Protein AF-A0A9P7D1Q2-F1 (afdb_monomer)

Sequence (214 aa):
RANEIKKLCGVAGDIFDLPLRYFTNINFERAAIPEIRQLLGVTSATDLAYKIFPPVLFPGLKDDKSLKTVFGNWELLARILKASLHGITSLQGSSGSGTHTNSLKWSVQQVTPGSIAWVAVIAIFLMSPDTEFLSTGIGKKSNINYKNLFFHYKKILVIKWTMKCIVAIVANINQYIFKAAKVLALKGAEQEDFTDAIDRALAALDMDSDSGNE

Organism: NCBI:txid48579

pLDDT: mean 84.59, std 15.76, range [39.66, 98.44]

Secondary structure (DSSP, 8-state):
-HHHHHHHHTTHHHHHTS-THHHH-TTS-GGG-HHHHHHTT---SSS----SS-GGGSGGG---TT-TTTT--HHHHHHHHHHHHH-GGGGTT-----TT-HHHHTT--S--HHHHHHHHHHHHHHHSS--S--TTSB-TTT--BHHHHHHHHHHHHHHTTTSHHHHHHHHHHHHHHHTTTHHHHTT-------HHHHHHHHHHHHGGG-----

Mean predicted aligned error: 9.88 Å

Foldseek 3Di:
DLVLLVQCLCCVCVLVVHDSCCSPPPVRQLLQDPVLCQLQVHPDSVDLDGDLQGLVQAPPSDDDPVCPRGNVNLSSLLLSLLCSFANNCVVVPPPPPPPDTNCVVVVPLFDDLLSSLVSSLSNNVSSHSASDQDPQCAGPPNRDNSVVSSVVSSVCCVVCVVPPSNVVSRVVSSCSRNVSVVVPPPPDDDDDDCPVVVVVVVVVVVVVPDDDDD

Structure (mmCIF, N/CA/C/O backbone):
data_AF-A0A9P7D1Q2-F1
#
_entry.id   AF-A0A9P7D1Q2-F1
#
loop_
_atom_site.group_PDB
_atom_site.id
_atom_site.type_symbol
_atom_site.label_atom_id
_atom_site.label_alt_id
_atom_site.label_comp_id
_atom_site.label_asym_id
_atom_site.label_entity_id
_atom_site.label_seq_id
_atom_site.pdbx_PDB_ins_code
_atom_site.Cartn_x
_atom_site.Cartn_y
_atom_site.Cartn_z
_atom_site.occupancy
_atom_site.B_iso_or_equiv
_atom_site.auth_seq_id
_atom_site.auth_comp_id
_atom_site.auth_asym_id
_atom_site.auth_atom_id
_atom_site.pdbx_PDB_model_num
ATOM 1 N N . ARG A 1 1 ? -4.322 17.705 -5.392 1.00 46.09 1 ARG A N 1
ATOM 2 C CA . ARG A 1 1 ? -4.259 16.239 -5.139 1.00 46.09 1 ARG A CA 1
ATOM 3 C C . ARG A 1 1 ? -2.928 15.601 -5.555 1.00 46.09 1 ARG A C 1
ATOM 5 O O . ARG A 1 1 ? -2.408 14.834 -4.763 1.00 46.09 1 ARG A O 1
ATOM 12 N N . ALA A 1 2 ? -2.324 15.962 -6.697 1.00 55.78 2 ALA A N 1
ATOM 13 C CA . ALA A 1 2 ? -1.005 15.450 -7.123 1.00 55.78 2 ALA A CA 1
ATOM 14 C C . ALA A 1 2 ? 0.159 15.694 -6.128 1.00 55.78 2 ALA A C 1
ATOM 16 O O . ALA A 1 2 ? 1.182 15.022 -6.203 1.00 55.78 2 ALA A O 1
ATOM 17 N N . ASN A 1 3 ? 0.007 16.632 -5.186 1.00 72.19 3 ASN A N 1
ATOM 18 C CA . ASN A 1 3 ? 1.046 16.971 -4.213 1.00 72.19 3 ASN A CA 1
ATOM 19 C C . ASN A 1 3 ? 1.248 15.889 -3.129 1.00 72.19 3 ASN A C 1
ATOM 21 O O . ASN A 1 3 ? 2.376 15.643 -2.724 1.00 72.19 3 ASN A O 1
ATOM 25 N N . GLU A 1 4 ? 0.192 15.193 -2.690 1.00 79.38 4 GLU A N 1
ATOM 26 C CA . GLU A 1 4 ? 0.311 14.233 -1.573 1.00 79.38 4 GLU A CA 1
ATOM 27 C C . GLU A 1 4 ? 1.028 12.941 -1.979 1.00 79.38 4 GLU A C 1
ATOM 29 O O . GLU A 1 4 ? 1.889 12.456 -1.255 1.00 79.38 4 GLU A O 1
ATOM 34 N N . ILE A 1 5 ? 0.760 12.429 -3.182 1.00 83.50 5 ILE A N 1
ATOM 35 C CA . ILE A 1 5 ? 1.459 11.245 -3.705 1.00 83.50 5 ILE A CA 1
ATOM 36 C C . ILE A 1 5 ? 2.946 11.550 -3.932 1.00 83.50 5 ILE A C 1
ATOM 38 O O . ILE A 1 5 ? 3.797 10.738 -3.587 1.00 83.50 5 ILE A O 1
ATOM 42 N N . LYS A 1 6 ? 3.279 12.747 -4.440 1.00 85.69 6 LYS A N 1
ATOM 43 C CA . LYS A 1 6 ? 4.677 13.181 -4.593 1.00 85.69 6 LYS A CA 1
ATOM 44 C C . LYS A 1 6 ? 5.412 13.239 -3.252 1.00 85.69 6 LYS A C 1
ATOM 46 O O . LYS A 1 6 ? 6.546 12.777 -3.171 1.00 85.69 6 LYS A O 1
ATOM 51 N N . LYS A 1 7 ? 4.765 13.751 -2.197 1.00 88.00 7 LYS A N 1
ATOM 52 C CA . LYS A 1 7 ? 5.324 13.728 -0.835 1.00 88.00 7 LYS A CA 1
ATOM 53 C C . LYS A 1 7 ? 5.571 12.298 -0.353 1.00 88.00 7 LYS A C 1
ATOM 55 O O . LYS A 1 7 ? 6.627 12.036 0.210 1.00 88.00 7 LYS A O 1
ATOM 60 N N . LEU A 1 8 ? 4.642 11.375 -0.617 1.00 91.75 8 LEU A N 1
ATOM 61 C CA . LEU A 1 8 ? 4.809 9.960 -0.269 1.00 91.75 8 LEU A CA 1
ATOM 62 C C . LEU A 1 8 ? 5.990 9.313 -1.003 1.00 91.75 8 LEU A C 1
ATOM 64 O O . LEU A 1 8 ? 6.731 8.568 -0.372 1.00 91.75 8 LEU A O 1
ATOM 68 N N . CYS A 1 9 ? 6.241 9.641 -2.277 1.00 90.44 9 CYS A N 1
ATOM 69 C CA . CYS A 1 9 ? 7.453 9.182 -2.974 1.00 90.44 9 CYS A CA 1
ATOM 70 C C . CYS A 1 9 ? 8.741 9.628 -2.261 1.00 90.44 9 CYS A C 1
ATOM 72 O O . CYS A 1 9 ? 9.711 8.877 -2.233 1.00 90.44 9 CYS A O 1
ATOM 74 N N . GLY A 1 10 ? 8.741 10.820 -1.654 1.00 90.50 10 GLY A N 1
ATOM 75 C CA . GLY A 1 10 ? 9.878 11.356 -0.899 1.00 90.50 10 GLY A CA 1
ATOM 76 C C . GLY A 1 10 ? 10.201 10.609 0.399 1.00 90.50 10 GLY A C 1
ATOM 77 O O . GLY A 1 10 ? 11.300 10.769 0.915 1.00 90.50 10 GLY A O 1
ATOM 78 N N . VAL A 1 11 ? 9.283 9.779 0.902 1.00 91.81 11 VAL A N 1
ATOM 79 C CA . VAL A 1 11 ? 9.474 8.936 2.101 1.00 91.81 11 VAL A CA 1
ATOM 80 C C . VAL A 1 11 ? 9.242 7.448 1.830 1.00 91.81 11 VAL A C 1
ATOM 82 O O . VAL A 1 11 ? 9.233 6.635 2.750 1.00 91.81 11 VAL A O 1
ATOM 85 N N . ALA A 1 12 ? 9.052 7.064 0.567 1.00 93.31 12 ALA A N 1
ATOM 86 C CA . ALA A 1 12 ? 8.749 5.687 0.196 1.00 93.31 12 ALA A CA 1
ATOM 87 C C . ALA A 1 12 ? 9.900 4.735 0.553 1.00 93.31 12 ALA A C 1
ATOM 89 O O . ALA A 1 12 ? 9.639 3.618 0.987 1.00 93.31 12 ALA A O 1
ATOM 90 N N . GLY A 1 13 ? 11.152 5.195 0.448 1.00 93.06 13 GLY A N 1
ATOM 91 C CA . GLY A 1 13 ? 12.311 4.404 0.865 1.00 93.06 13 GLY A CA 1
ATOM 92 C C . GLY A 1 13 ? 12.199 3.941 2.316 1.00 93.06 13 GLY A C 1
ATOM 93 O O . GLY A 1 13 ? 12.266 2.746 2.583 1.00 93.06 13 GLY A O 1
ATOM 94 N N . ASP A 1 14 ? 11.882 4.866 3.223 1.00 91.75 14 ASP A N 1
ATOM 95 C CA . ASP A 1 14 ? 11.676 4.547 4.635 1.00 91.75 14 ASP A CA 1
ATOM 96 C C . ASP A 1 14 ? 10.466 3.625 4.828 1.00 91.75 14 ASP A C 1
ATOM 98 O O . ASP A 1 14 ? 10.514 2.722 5.658 1.00 91.75 14 ASP A O 1
ATOM 102 N N . ILE A 1 15 ? 9.361 3.853 4.102 1.00 93.19 15 ILE A N 1
ATOM 103 C CA . ILE A 1 15 ? 8.110 3.079 4.229 1.00 93.19 15 ILE A CA 1
ATOM 104 C C . ILE A 1 15 ? 8.306 1.610 3.843 1.00 93.19 15 ILE A C 1
ATOM 106 O O . ILE A 1 15 ? 7.800 0.733 4.543 1.00 93.19 15 ILE A O 1
ATOM 110 N N . PHE A 1 16 ? 9.004 1.359 2.735 1.00 93.75 16 PHE A N 1
ATOM 111 C CA . PHE A 1 16 ? 9.202 0.020 2.175 1.00 93.75 16 PHE A CA 1
ATOM 112 C C . PHE A 1 16 ? 10.512 -0.642 2.612 1.00 93.75 16 PHE A C 1
ATOM 114 O O . PHE A 1 16 ? 10.745 -1.783 2.229 1.00 93.75 16 PHE A O 1
ATOM 121 N N . ASP A 1 17 ? 11.349 0.059 3.381 1.00 93.62 17 ASP A N 1
ATOM 122 C CA . ASP A 1 17 ? 12.710 -0.369 3.726 1.00 93.62 17 ASP A CA 1
ATOM 123 C C . ASP A 1 17 ? 13.564 -0.653 2.473 1.00 93.62 17 ASP A C 1
ATOM 125 O O . ASP A 1 17 ? 14.275 -1.649 2.342 1.00 93.62 17 ASP A O 1
ATOM 129 N N . LEU A 1 18 ? 13.457 0.253 1.497 1.00 94.88 18 LEU A N 1
ATOM 130 C CA . LEU A 1 18 ? 14.144 0.183 0.210 1.00 94.88 18 LEU A CA 1
ATOM 131 C C . LEU A 1 18 ? 14.949 1.465 -0.047 1.00 94.88 18 LEU A C 1
ATOM 133 O O . LEU A 1 18 ? 14.602 2.536 0.452 1.00 94.88 18 LEU A O 1
ATOM 137 N N . PRO A 1 19 ? 15.997 1.420 -0.887 1.00 95.44 19 PRO A N 1
ATOM 138 C CA . PRO A 1 19 ? 16.730 2.618 -1.279 1.00 95.44 19 PRO A CA 1
ATOM 139 C C . PRO A 1 19 ? 15.809 3.722 -1.827 1.00 95.44 19 PRO A C 1
ATOM 141 O O . PRO A 1 19 ? 15.184 3.558 -2.875 1.00 95.44 19 PRO A O 1
ATOM 144 N N . LEU A 1 20 ? 15.784 4.892 -1.173 1.00 94.12 20 LEU A N 1
ATOM 145 C CA . LEU A 1 20 ? 14.919 6.023 -1.555 1.00 94.12 20 LEU A CA 1
ATOM 146 C C . LEU A 1 20 ? 15.076 6.437 -3.030 1.00 94.12 20 LEU A C 1
ATOM 148 O O . LEU A 1 20 ? 14.106 6.828 -3.680 1.00 94.12 20 LEU A O 1
ATOM 152 N N . ARG A 1 21 ? 16.287 6.286 -3.584 1.00 93.31 21 ARG A N 1
ATOM 153 C CA . ARG A 1 21 ? 16.597 6.551 -4.999 1.00 93.31 21 ARG A CA 1
ATOM 154 C C . ARG A 1 21 ? 15.702 5.787 -5.981 1.00 93.31 21 ARG A C 1
ATOM 156 O O . ARG A 1 21 ? 15.487 6.282 -7.078 1.00 93.31 21 ARG A O 1
ATOM 163 N N . TYR A 1 22 ? 15.147 4.637 -5.596 1.00 94.00 22 TYR A N 1
ATOM 164 C CA . TYR A 1 22 ? 14.211 3.877 -6.433 1.00 94.00 22 TYR A CA 1
ATOM 165 C C . TYR A 1 22 ? 12.886 4.616 -6.674 1.00 94.00 22 TYR A C 1
ATOM 167 O O . TYR A 1 22 ? 12.205 4.367 -7.666 1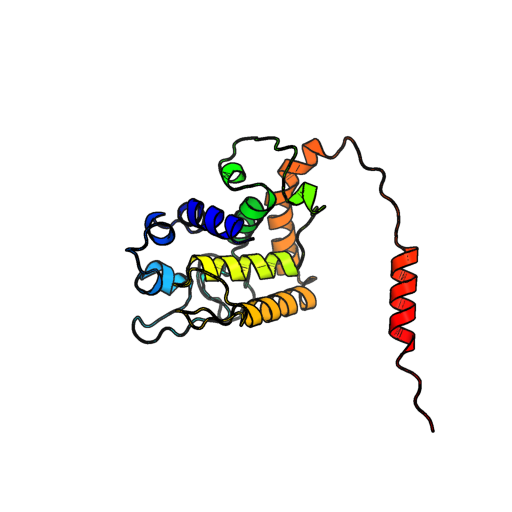.00 94.00 22 TYR A O 1
ATOM 175 N N . PHE A 1 23 ? 12.516 5.540 -5.787 1.00 92.38 23 PHE A N 1
ATOM 176 C CA . PHE A 1 23 ? 11.243 6.259 -5.848 1.00 92.38 23 PHE A CA 1
ATOM 177 C C . PHE A 1 23 ? 11.389 7.697 -6.347 1.00 92.38 23 PHE A C 1
ATOM 179 O O . PHE A 1 23 ? 10.440 8.244 -6.909 1.00 92.38 23 PHE A O 1
ATOM 186 N N . THR A 1 24 ? 12.561 8.308 -6.156 1.00 89.19 24 THR A N 1
ATOM 187 C CA . THR A 1 24 ? 12.795 9.732 -6.444 1.00 89.19 24 THR A CA 1
ATOM 188 C C . THR A 1 24 ? 13.589 9.988 -7.721 1.00 89.19 24 THR A C 1
ATOM 190 O O . THR A 1 24 ? 13.465 11.067 -8.298 1.00 89.19 24 THR A O 1
ATOM 193 N N . ASN A 1 25 ? 14.389 9.026 -8.189 1.00 86.06 25 ASN A N 1
ATOM 194 C CA . ASN A 1 25 ? 15.254 9.211 -9.348 1.00 86.06 25 ASN A CA 1
ATOM 195 C C . ASN A 1 25 ? 14.626 8.603 -10.612 1.00 86.06 25 ASN A C 1
ATOM 197 O O . ASN A 1 25 ? 14.366 7.405 -10.678 1.00 86.06 25 ASN A O 1
ATOM 201 N N . ILE A 1 26 ? 14.441 9.437 -11.638 1.00 81.50 26 ILE A N 1
ATOM 202 C CA . ILE A 1 26 ? 13.856 9.054 -12.932 1.00 81.50 26 ILE A CA 1
ATOM 203 C C . ILE A 1 26 ? 14.673 8.002 -13.696 1.00 81.50 26 ILE A C 1
ATOM 205 O O . ILE A 1 26 ? 14.118 7.311 -14.545 1.00 81.50 26 ILE A O 1
ATOM 209 N N . ASN A 1 27 ? 15.964 7.861 -13.383 1.00 84.19 27 ASN A N 1
ATOM 210 C CA . ASN A 1 27 ? 16.856 6.892 -14.020 1.00 84.19 27 ASN A CA 1
ATOM 211 C C . ASN A 1 27 ? 16.664 5.467 -13.478 1.00 84.19 27 ASN A C 1
ATOM 213 O O . ASN A 1 27 ? 17.203 4.522 -14.046 1.00 84.19 27 ASN A O 1
ATOM 217 N N . PHE A 1 28 ? 15.923 5.299 -12.379 1.00 84.81 28 PHE A N 1
ATOM 218 C CA . PHE A 1 28 ? 15.608 3.989 -11.821 1.00 84.81 28 PHE A CA 1
ATOM 219 C C . PHE A 1 28 ? 14.210 3.565 -12.256 1.00 84.81 28 PHE A C 1
ATOM 221 O O . PHE A 1 28 ? 13.194 4.018 -11.726 1.00 84.81 28 PHE A O 1
ATOM 228 N N . GLU A 1 29 ? 14.149 2.649 -13.217 1.00 89.50 29 GLU A N 1
ATOM 229 C CA . GLU A 1 29 ? 12.891 2.025 -13.597 1.00 89.50 29 GLU A CA 1
ATOM 230 C C . GLU A 1 29 ? 12.454 1.018 -12.526 1.00 89.50 29 GLU A C 1
ATOM 232 O O . GLU A 1 29 ? 13.014 -0.070 -12.406 1.00 89.50 29 GLU A O 1
ATOM 237 N N . ARG A 1 30 ? 11.415 1.364 -11.752 1.00 91.81 30 ARG A N 1
ATOM 238 C CA . ARG A 1 30 ? 10.893 0.511 -10.666 1.00 91.81 30 ARG A CA 1
ATOM 239 C C . ARG A 1 30 ? 10.496 -0.894 -11.117 1.00 91.81 30 ARG A C 1
ATOM 241 O O . ARG A 1 30 ? 10.679 -1.839 -10.359 1.00 91.81 30 ARG A O 1
ATOM 248 N N . ALA A 1 31 ? 10.032 -1.051 -12.358 1.00 90.56 31 ALA A N 1
ATOM 249 C CA . ALA A 1 31 ? 9.713 -2.360 -12.925 1.00 90.56 31 ALA A CA 1
ATOM 250 C C . ALA A 1 31 ? 10.947 -3.260 -13.128 1.00 90.56 31 ALA A C 1
ATOM 252 O O . ALA A 1 31 ? 10.806 -4.478 -13.111 1.00 90.56 31 ALA A O 1
ATOM 253 N N . ALA A 1 32 ? 12.150 -2.696 -13.273 1.00 90.94 32 ALA A N 1
ATOM 254 C CA . ALA A 1 32 ? 13.384 -3.467 -13.429 1.00 90.94 32 ALA A CA 1
ATOM 255 C C . ALA A 1 32 ? 13.971 -3.937 -12.083 1.00 90.94 32 ALA A C 1
ATOM 257 O O . ALA A 1 32 ? 14.773 -4.874 -12.044 1.00 90.94 32 ALA A O 1
ATOM 258 N N . ILE A 1 33 ? 13.556 -3.328 -10.968 1.00 92.62 33 ILE A N 1
ATOM 259 C CA . ILE A 1 33 ? 14.125 -3.576 -9.638 1.00 92.62 33 ILE A CA 1
ATOM 260 C C . ILE A 1 33 ? 13.612 -4.927 -9.097 1.00 92.62 33 ILE A C 1
ATOM 262 O O . ILE A 1 33 ? 12.398 -5.091 -8.935 1.00 92.62 33 ILE A O 1
ATOM 266 N N . PRO A 1 34 ? 14.487 -5.927 -8.849 1.00 92.81 34 PRO A N 1
ATOM 267 C CA . PRO A 1 34 ? 14.079 -7.263 -8.399 1.00 92.81 34 PRO A CA 1
ATOM 268 C C . PRO A 1 34 ? 13.252 -7.262 -7.110 1.00 92.81 34 PRO A C 1
ATOM 270 O O . PRO A 1 34 ? 12.228 -7.938 -7.041 1.00 92.81 34 PRO A O 1
ATOM 273 N N . GLU A 1 35 ? 13.653 -6.468 -6.122 1.00 93.50 35 GLU A N 1
ATOM 274 C CA . GLU A 1 35 ? 13.005 -6.374 -4.814 1.00 93.50 35 GLU A CA 1
ATOM 275 C C . GLU A 1 35 ? 11.580 -5.830 -4.959 1.00 93.50 35 GLU A C 1
ATOM 277 O O . GLU A 1 35 ? 10.628 -6.401 -4.434 1.00 93.50 35 GLU A O 1
ATOM 282 N N . ILE A 1 36 ? 11.404 -4.774 -5.761 1.00 94.50 36 ILE A N 1
ATOM 283 C CA . ILE A 1 36 ? 10.089 -4.193 -6.052 1.00 94.50 36 ILE A CA 1
ATOM 284 C C . ILE A 1 36 ? 9.199 -5.197 -6.792 1.00 94.50 36 ILE A C 1
ATOM 286 O O . ILE A 1 36 ? 8.027 -5.354 -6.446 1.00 94.50 36 ILE A O 1
ATOM 290 N N . ARG A 1 37 ? 9.739 -5.909 -7.789 1.00 93.00 37 ARG A N 1
ATOM 291 C CA . ARG A 1 37 ? 8.992 -6.951 -8.510 1.00 93.00 37 ARG A CA 1
ATOM 292 C C . ARG A 1 37 ? 8.528 -8.057 -7.578 1.00 93.00 37 ARG A C 1
ATOM 294 O O . ARG A 1 37 ? 7.358 -8.433 -7.632 1.00 93.00 37 ARG A O 1
ATOM 301 N N . GLN A 1 38 ? 9.407 -8.524 -6.694 1.00 93.31 38 GLN A N 1
ATOM 302 C CA . GLN A 1 38 ? 9.062 -9.524 -5.693 1.00 93.31 38 GLN A CA 1
ATOM 303 C C . GLN A 1 38 ? 7.923 -9.023 -4.803 1.00 93.31 38 GLN A C 1
ATOM 305 O O . GLN A 1 38 ? 6.937 -9.732 -4.641 1.00 93.31 38 GLN A O 1
ATOM 310 N N . LEU A 1 39 ? 7.994 -7.787 -4.302 1.00 95.12 39 LEU A N 1
ATOM 311 C CA . LEU A 1 39 ? 6.944 -7.195 -3.465 1.00 95.12 39 LEU A CA 1
ATOM 312 C C . LEU A 1 39 ? 5.610 -6.995 -4.190 1.00 95.12 39 LEU A C 1
ATOM 314 O O . LEU A 1 39 ? 4.561 -7.031 -3.545 1.00 95.12 39 LEU A O 1
ATOM 318 N N . LEU A 1 40 ? 5.643 -6.815 -5.512 1.00 94.75 40 LEU A N 1
ATOM 319 C CA . LEU A 1 40 ? 4.473 -6.731 -6.388 1.00 94.75 40 LEU A CA 1
ATOM 320 C C . LEU A 1 40 ? 3.997 -8.095 -6.922 1.00 94.75 40 LEU A C 1
ATOM 322 O O . LEU A 1 40 ? 3.007 -8.164 -7.653 1.00 94.75 40 LEU A O 1
ATOM 326 N N . GLY A 1 41 ? 4.668 -9.186 -6.545 1.00 91.44 41 GLY A N 1
ATOM 327 C CA . GLY A 1 41 ? 4.299 -10.544 -6.936 1.00 91.44 41 GLY A CA 1
ATOM 328 C C . GLY A 1 41 ? 4.584 -10.860 -8.404 1.00 91.44 41 GLY A C 1
ATOM 329 O O . GLY A 1 41 ? 3.988 -11.790 -8.944 1.00 91.44 41 GLY A O 1
ATOM 330 N N . VAL A 1 42 ? 5.474 -10.096 -9.038 1.00 90.19 42 VAL A N 1
ATOM 331 C CA . VAL A 1 42 ? 5.884 -10.262 -10.433 1.00 90.19 42 VAL A CA 1
ATOM 332 C C . VAL A 1 42 ? 7.038 -11.257 -10.506 1.00 90.19 42 VAL A C 1
ATOM 334 O O . VAL A 1 42 ? 8.105 -11.030 -9.937 1.00 90.19 42 VAL A O 1
ATOM 337 N N . THR A 1 43 ? 6.833 -12.361 -11.221 1.00 79.81 43 THR A N 1
ATOM 338 C CA . THR A 1 43 ? 7.814 -13.453 -11.337 1.00 79.81 43 THR A CA 1
ATOM 339 C C . THR A 1 43 ? 8.730 -13.332 -12.552 1.00 79.81 43 THR A C 1
ATOM 341 O O . THR A 1 43 ? 9.813 -13.911 -12.545 1.00 79.81 43 THR A O 1
ATOM 344 N N . SER A 1 44 ? 8.330 -12.586 -13.586 1.00 76.69 44 SER A N 1
ATOM 345 C CA . SER A 1 44 ? 9.104 -12.409 -14.819 1.00 76.69 44 SER A CA 1
ATOM 346 C C . SER A 1 44 ? 9.484 -10.946 -15.043 1.00 76.69 44 SER A C 1
ATOM 348 O O . SER A 1 44 ? 8.709 -10.038 -14.768 1.00 76.69 44 SER A O 1
ATOM 350 N N . ALA A 1 45 ? 10.695 -10.703 -15.553 1.00 72.44 45 ALA A N 1
ATOM 351 C CA . ALA A 1 45 ? 11.124 -9.371 -15.993 1.00 72.44 45 ALA A CA 1
ATOM 352 C C . ALA A 1 45 ? 10.453 -8.939 -17.306 1.00 72.44 45 ALA A C 1
ATOM 354 O O . ALA A 1 45 ? 10.353 -7.748 -17.579 1.00 72.44 45 ALA A O 1
ATOM 355 N N . THR A 1 46 ? 10.048 -9.911 -18.124 1.00 71.88 46 THR A N 1
ATOM 356 C CA . THR A 1 46 ? 9.563 -9.707 -19.495 1.00 71.88 46 THR A CA 1
ATOM 357 C C . THR A 1 46 ? 8.047 -9.834 -19.615 1.00 71.88 46 THR A C 1
ATOM 359 O O . THR A 1 46 ? 7.481 -9.352 -20.589 1.00 71.88 46 THR A O 1
ATOM 362 N N . ASP A 1 47 ? 7.396 -10.441 -18.620 1.00 75.94 47 ASP A N 1
ATOM 363 C CA . ASP A 1 47 ? 5.942 -10.564 -18.521 1.00 75.94 47 ASP A CA 1
ATOM 364 C C . ASP A 1 47 ? 5.481 -10.047 -17.151 1.00 75.94 47 ASP A C 1
ATOM 366 O O . ASP A 1 47 ? 5.548 -10.738 -16.128 1.00 75.94 47 ASP A O 1
ATOM 370 N N . LEU A 1 48 ? 5.096 -8.769 -17.125 1.00 79.06 48 LEU A N 1
ATOM 371 C CA . LEU A 1 48 ? 4.716 -8.051 -15.912 1.00 79.06 48 LEU A CA 1
ATOM 372 C C . LEU A 1 48 ? 3.258 -8.360 -15.542 1.00 79.06 48 LEU A C 1
ATOM 374 O O . LEU A 1 48 ? 2.370 -7.514 -15.644 1.00 79.06 48 LEU A O 1
ATOM 378 N N . ALA A 1 49 ? 3.012 -9.587 -15.085 1.00 85.25 49 ALA A N 1
ATOM 379 C CA . ALA A 1 49 ? 1.721 -9.994 -14.544 1.00 85.25 49 ALA A CA 1
ATOM 380 C C . ALA A 1 49 ? 1.616 -9.612 -13.055 1.00 85.25 49 ALA A C 1
ATOM 382 O O . ALA A 1 49 ? 2.067 -10.337 -12.165 1.00 85.25 49 ALA A O 1
ATOM 383 N N . TYR A 1 50 ? 1.027 -8.449 -12.774 1.00 89.12 50 TYR A N 1
ATOM 384 C CA . TYR A 1 50 ? 0.827 -7.962 -11.407 1.00 89.12 50 TYR A CA 1
ATOM 385 C C . TYR A 1 50 ? -0.321 -8.692 -10.699 1.00 89.12 50 TYR A C 1
ATOM 387 O O . TYR A 1 50 ? -1.430 -8.808 -11.226 1.00 89.12 50 TYR A O 1
ATOM 395 N N . LYS A 1 51 ? -0.083 -9.147 -9.465 1.00 89.69 51 LYS A N 1
ATOM 396 C CA . LYS A 1 51 ? -1.111 -9.825 -8.662 1.00 89.69 51 LYS A CA 1
ATOM 397 C C . LYS A 1 51 ? -2.138 -8.838 -8.119 1.00 89.69 51 LYS A C 1
ATOM 399 O O . LYS A 1 51 ? -1.797 -7.744 -7.681 1.00 89.69 51 LYS A O 1
ATOM 404 N N . ILE A 1 52 ? -3.395 -9.283 -8.036 1.00 92.75 52 ILE A N 1
ATOM 405 C CA . ILE A 1 52 ? -4.453 -8.539 -7.333 1.00 92.75 52 ILE A CA 1
ATOM 406 C C . ILE A 1 52 ? -4.119 -8.407 -5.845 1.00 92.75 52 ILE A C 1
ATOM 408 O O . ILE A 1 52 ? -4.410 -7.372 -5.267 1.00 92.75 52 ILE A O 1
ATOM 412 N N . PHE A 1 53 ? -3.502 -9.411 -5.222 1.00 95.00 53 PHE A N 1
ATOM 413 C CA . PHE A 1 53 ? -3.001 -9.335 -3.848 1.00 95.00 53 PHE A CA 1
ATOM 414 C C . PHE A 1 53 ? -1.499 -9.615 -3.862 1.00 95.00 53 PHE A C 1
ATOM 416 O O . PHE A 1 53 ? -1.110 -10.780 -3.854 1.00 95.00 53 PHE A O 1
ATOM 423 N N . PRO A 1 54 ? -0.662 -8.575 -3.982 1.00 95.38 54 PRO A N 1
ATOM 424 C CA . PRO A 1 54 ? 0.782 -8.749 -4.014 1.00 95.38 54 PRO A CA 1
ATOM 425 C C . PRO A 1 54 ? 1.375 -8.975 -2.609 1.00 95.38 54 PRO A C 1
ATOM 427 O O . PRO A 1 54 ? 0.772 -8.532 -1.621 1.00 95.38 54 PRO A O 1
ATOM 430 N N . PRO A 1 55 ? 2.579 -9.576 -2.507 1.00 96.38 55 PRO A N 1
ATOM 431 C CA . PRO A 1 55 ? 3.244 -9.893 -1.241 1.00 96.38 55 PRO A CA 1
ATOM 432 C C . PRO A 1 55 ? 3.339 -8.733 -0.250 1.00 96.38 55 PRO A C 1
ATOM 434 O O . PRO A 1 55 ? 3.228 -8.951 0.953 1.00 96.38 55 PRO A O 1
ATOM 437 N N . VAL A 1 56 ? 3.480 -7.491 -0.731 1.00 96.50 56 VAL A N 1
ATOM 438 C CA . VAL A 1 56 ? 3.542 -6.292 0.125 1.00 96.50 56 VAL A CA 1
ATOM 439 C C . VAL A 1 56 ? 2.341 -6.134 1.066 1.00 96.50 56 VAL A C 1
ATOM 441 O O . VAL A 1 56 ? 2.458 -5.480 2.100 1.00 96.50 56 VAL A O 1
ATOM 444 N N . LEU A 1 57 ? 1.181 -6.713 0.736 1.00 96.88 57 LEU A N 1
ATOM 445 C CA . LEU A 1 57 ? -0.027 -6.607 1.559 1.00 96.88 57 LEU A CA 1
ATOM 446 C C . LEU A 1 57 ? 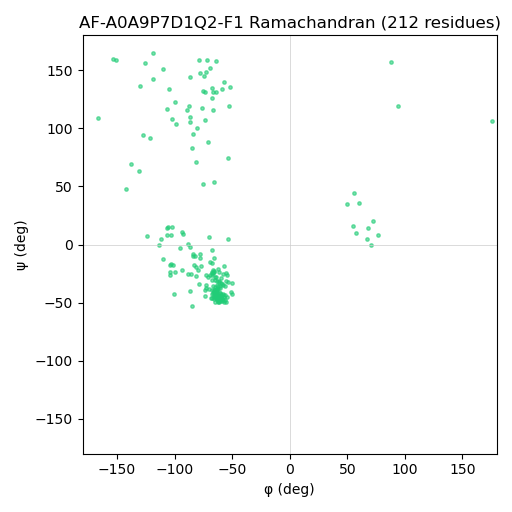-0.072 -7.630 2.701 1.00 96.88 57 LEU A C 1
ATOM 448 O O . LEU A 1 57 ? -0.963 -7.550 3.550 1.00 96.88 57 LEU A O 1
ATOM 452 N N . PHE A 1 58 ? 0.859 -8.580 2.735 1.00 96.25 58 PHE A N 1
ATOM 453 C CA . PHE A 1 58 ? 0.863 -9.697 3.671 1.00 96.25 58 PHE A CA 1
ATOM 454 C C . PHE A 1 58 ? 1.984 -9.573 4.710 1.00 96.25 58 PHE A C 1
ATOM 456 O O . PHE A 1 58 ? 3.041 -9.000 4.421 1.00 96.25 58 PHE A O 1
ATOM 463 N N . PRO A 1 59 ? 1.792 -10.127 5.922 1.00 93.88 59 PRO A N 1
ATOM 464 C CA . PRO A 1 59 ? 2.842 -10.184 6.931 1.00 93.88 59 PRO A CA 1
ATOM 465 C C . PRO A 1 59 ? 4.136 -10.792 6.380 1.00 93.88 59 PRO A C 1
ATOM 467 O O . PRO A 1 59 ? 4.118 -11.804 5.680 1.00 93.88 59 PRO A O 1
ATOM 470 N N . GLY A 1 60 ? 5.272 -10.172 6.701 1.00 91.12 60 GLY A N 1
ATOM 471 C CA . GLY A 1 60 ? 6.583 -10.650 6.259 1.00 91.12 60 GLY A CA 1
ATOM 472 C C . GLY A 1 60 ? 6.836 -10.531 4.753 1.00 91.12 60 GLY A C 1
ATOM 473 O O . GLY A 1 60 ? 7.789 -11.141 4.274 1.00 91.12 60 GLY A O 1
ATOM 474 N N . LEU A 1 61 ? 6.013 -9.763 4.023 1.00 92.38 61 LEU A N 1
ATOM 475 C CA . LEU A 1 61 ? 6.179 -9.480 2.592 1.00 92.38 61 LEU A CA 1
ATOM 476 C C . LEU A 1 61 ? 6.145 -10.750 1.723 1.00 92.38 61 LEU A C 1
ATOM 478 O O . LEU A 1 61 ? 6.874 -10.870 0.736 1.00 92.38 61 LEU A O 1
ATOM 482 N N . LYS A 1 62 ? 5.316 -11.724 2.115 1.00 91.06 62 LYS A N 1
ATOM 483 C CA . LYS A 1 62 ? 5.178 -13.028 1.454 1.00 91.06 62 LYS A CA 1
ATOM 484 C C . LYS A 1 62 ? 3.719 -13.345 1.185 1.00 91.06 62 LYS A C 1
ATOM 486 O O . LYS A 1 62 ? 2.881 -13.191 2.063 1.00 91.06 62 LYS A O 1
ATOM 491 N N . ASP A 1 63 ? 3.442 -13.860 -0.007 1.00 83.75 63 ASP A N 1
ATOM 492 C CA . ASP A 1 63 ? 2.092 -14.276 -0.379 1.00 83.75 63 ASP A CA 1
ATOM 493 C C . ASP A 1 63 ? 1.536 -15.352 0.561 1.00 83.75 63 ASP A C 1
ATOM 495 O O . ASP A 1 63 ? 2.168 -16.381 0.811 1.00 83.75 63 ASP A O 1
ATOM 499 N N . ASP A 1 64 ? 0.292 -15.156 0.988 1.00 87.50 64 ASP A N 1
ATOM 500 C CA . ASP A 1 64 ? -0.530 -16.173 1.636 1.00 87.50 64 ASP A CA 1
ATOM 501 C C . ASP A 1 64 ? -1.537 -16.712 0.616 1.00 87.50 64 ASP A C 1
ATOM 503 O O . ASP A 1 64 ? -2.506 -16.038 0.263 1.00 87.50 64 ASP A O 1
ATOM 507 N N . LYS A 1 65 ? -1.335 -17.955 0.159 1.00 86.69 65 LYS A N 1
ATOM 508 C CA . LYS A 1 65 ? -2.219 -18.608 -0.826 1.00 86.69 65 LYS A CA 1
ATOM 509 C C . LYS A 1 65 ? -3.677 -18.695 -0.364 1.00 86.69 65 LYS A C 1
ATOM 511 O O . LYS A 1 65 ? -4.568 -18.785 -1.201 1.00 86.69 65 LYS A O 1
ATOM 516 N N . SER A 1 66 ? -3.926 -18.690 0.947 1.00 88.69 66 SER A N 1
ATOM 517 C CA . SER A 1 66 ? -5.277 -18.734 1.512 1.00 88.69 66 SER A CA 1
ATOM 518 C C . SER A 1 66 ? -5.946 -17.360 1.600 1.00 88.69 66 SER A C 1
ATOM 520 O O . SER A 1 66 ? -7.138 -17.287 1.893 1.00 88.69 66 SER A O 1
ATOM 522 N N . LEU A 1 67 ? -5.186 -16.281 1.368 1.00 90.69 67 LEU A N 1
ATOM 523 C CA . LEU A 1 67 ? -5.595 -14.878 1.483 1.00 90.69 67 LEU A CA 1
ATOM 524 C C . LEU A 1 67 ? -6.129 -14.476 2.872 1.00 90.69 67 LEU A C 1
ATOM 526 O O . LEU A 1 67 ? -6.643 -13.371 3.035 1.00 90.69 67 LEU A O 1
ATOM 530 N N . LYS A 1 68 ? -5.997 -15.331 3.894 1.00 89.38 68 LYS A N 1
ATOM 531 C CA . LYS A 1 68 ? -6.545 -15.097 5.242 1.00 89.38 68 LYS A CA 1
ATOM 532 C C . LYS A 1 68 ? -5.850 -13.951 5.967 1.00 89.38 68 LYS A C 1
ATOM 534 O O . LYS A 1 68 ? -6.437 -13.346 6.862 1.00 89.38 68 LYS A O 1
ATOM 539 N N . THR A 1 69 ? -4.608 -13.669 5.586 1.00 92.12 69 THR A N 1
ATOM 540 C CA . THR A 1 69 ? -3.762 -12.637 6.195 1.00 92.12 69 THR A CA 1
ATOM 541 C C . THR A 1 69 ? -3.585 -11.397 5.316 1.00 92.12 69 THR A C 1
ATOM 543 O O . THR A 1 69 ? -2.717 -10.569 5.589 1.00 92.12 69 THR A O 1
ATOM 546 N N . VAL A 1 70 ? -4.404 -11.235 4.269 1.00 94.00 70 VAL A N 1
ATOM 547 C CA . VAL A 1 70 ? -4.376 -10.034 3.421 1.00 94.00 70 VAL A CA 1
ATOM 548 C C . VAL A 1 70 ? -4.603 -8.766 4.256 1.00 94.00 70 VAL A C 1
ATOM 550 O O . VAL A 1 70 ? -5.408 -8.760 5.186 1.00 94.00 70 VAL A O 1
ATOM 553 N N . PHE A 1 71 ? -3.868 -7.698 3.936 1.00 96.50 71 PHE A N 1
ATOM 554 C CA . PHE A 1 71 ? -3.766 -6.454 4.719 1.00 96.50 71 PHE A CA 1
ATOM 555 C C . PHE A 1 71 ? -3.075 -6.609 6.084 1.00 96.50 71 PHE A C 1
ATOM 557 O O . PHE A 1 71 ? -2.991 -5.647 6.847 1.00 96.50 71 PHE A O 1
ATOM 564 N N . GLY A 1 72 ? -2.548 -7.798 6.391 1.00 94.25 72 GLY A N 1
ATOM 565 C CA . GLY A 1 72 ? -1.837 -8.090 7.630 1.00 94.25 72 GLY A CA 1
ATOM 566 C C . GLY A 1 72 ? -0.485 -7.388 7.747 1.00 94.25 72 GLY A C 1
ATOM 567 O O . GLY A 1 72 ? 0.023 -7.268 8.860 1.00 94.25 72 GLY A O 1
ATOM 568 N N . ASN A 1 73 ? 0.064 -6.843 6.652 1.00 95.81 73 ASN A N 1
ATOM 569 C CA . ASN A 1 73 ? 1.165 -5.874 6.714 1.00 95.81 73 ASN A CA 1
ATOM 570 C C . ASN A 1 73 ? 0.673 -4.481 7.159 1.00 95.81 73 ASN A C 1
ATOM 572 O O . ASN A 1 73 ? 0.858 -3.466 6.482 1.00 95.81 73 ASN A O 1
ATOM 576 N N . TRP A 1 74 ? -0.046 -4.448 8.279 1.00 96.06 74 TRP A N 1
ATOM 577 C CA . TRP A 1 74 ? -0.807 -3.288 8.728 1.00 96.06 74 TRP A CA 1
ATOM 578 C C . TRP A 1 74 ? 0.091 -2.093 9.060 1.00 96.06 74 TRP A C 1
ATOM 580 O O . TRP A 1 74 ? -0.341 -0.959 8.884 1.00 96.06 74 TRP A O 1
ATOM 590 N N . GLU A 1 75 ? 1.327 -2.325 9.511 1.00 95.56 75 GLU A N 1
ATOM 591 C CA . GLU A 1 75 ? 2.266 -1.264 9.885 1.00 95.56 75 GLU A CA 1
ATOM 592 C C . GLU A 1 75 ? 2.669 -0.428 8.667 1.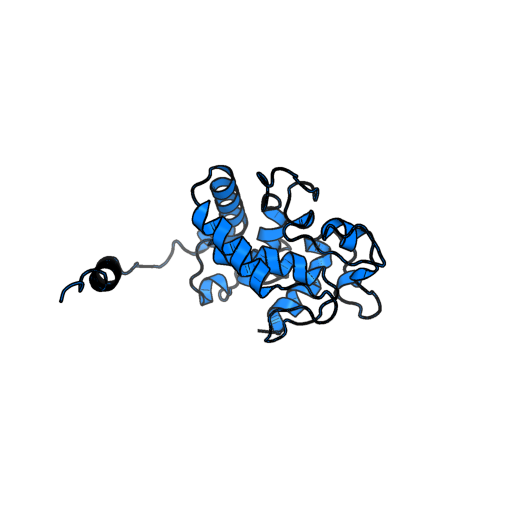00 95.56 75 GLU A C 1
ATOM 594 O O . GLU A 1 75 ? 2.592 0.801 8.704 1.00 95.56 75 GLU A O 1
ATOM 599 N N . LEU A 1 76 ? 2.995 -1.080 7.547 1.00 95.88 76 LEU A N 1
ATOM 600 C CA . LEU A 1 76 ? 3.290 -0.403 6.285 1.00 95.88 76 LEU A CA 1
ATOM 601 C C . LEU A 1 76 ? 2.102 0.450 5.824 1.00 95.88 76 LEU A C 1
ATOM 603 O O . LEU A 1 76 ? 2.257 1.628 5.489 1.00 95.88 76 LEU A O 1
ATOM 607 N N . LEU A 1 77 ? 0.896 -0.122 5.863 1.00 97.31 77 LEU A N 1
ATOM 608 C CA . LEU A 1 77 ? -0.336 0.584 5.506 1.00 97.31 77 LEU A CA 1
ATOM 609 C C . LEU A 1 77 ? -0.603 1.767 6.452 1.00 97.31 77 LEU A C 1
ATOM 611 O O . LEU A 1 77 ? -0.995 2.847 6.002 1.00 97.31 77 LEU A O 1
ATOM 615 N N . ALA A 1 78 ? -0.342 1.593 7.750 1.00 95.50 78 ALA A N 1
ATOM 616 C CA . ALA A 1 78 ? -0.479 2.634 8.760 1.00 95.50 78 ALA A CA 1
ATOM 617 C C . ALA A 1 78 ? 0.506 3.782 8.528 1.00 95.50 78 ALA A C 1
ATOM 619 O O . ALA A 1 78 ? 0.112 4.936 8.670 1.00 95.50 78 ALA A O 1
ATOM 620 N N . ARG A 1 79 ? 1.752 3.504 8.125 1.00 94.94 79 ARG A N 1
ATOM 621 C CA . ARG A 1 79 ? 2.754 4.534 7.802 1.00 94.94 79 ARG A CA 1
ATOM 622 C C . ARG A 1 79 ? 2.327 5.376 6.601 1.00 94.94 79 ARG A C 1
ATOM 624 O O . ARG A 1 79 ? 2.354 6.602 6.690 1.00 94.94 79 ARG A O 1
ATOM 631 N N . ILE A 1 80 ? 1.837 4.754 5.526 1.00 96.06 80 ILE A N 1
ATOM 632 C CA . ILE A 1 80 ? 1.297 5.480 4.359 1.00 96.06 80 ILE A CA 1
ATOM 633 C C . ILE A 1 80 ? 0.106 6.353 4.774 1.00 96.06 80 ILE A C 1
ATOM 635 O O . ILE A 1 80 ? 0.035 7.536 4.418 1.00 96.06 80 ILE A O 1
ATOM 639 N N . LEU A 1 81 ? -0.828 5.791 5.549 1.00 95.06 81 LEU A N 1
ATOM 640 C CA . LEU A 1 81 ? -2.019 6.518 5.980 1.00 95.06 81 LEU A CA 1
ATOM 641 C C . LEU A 1 81 ? -1.658 7.672 6.921 1.00 95.06 81 LEU A C 1
ATOM 643 O O . LEU A 1 81 ? -2.157 8.780 6.748 1.00 95.06 81 LEU A O 1
ATOM 647 N N . LYS A 1 82 ? -0.749 7.441 7.872 1.00 92.44 82 LYS A N 1
ATOM 648 C CA . LYS A 1 82 ? -0.261 8.453 8.812 1.00 92.44 82 LYS A CA 1
ATOM 649 C C . LYS A 1 82 ? 0.446 9.587 8.082 1.00 92.44 82 LYS A C 1
ATOM 651 O O . LYS A 1 82 ? 0.123 10.739 8.333 1.00 92.44 82 LYS A O 1
ATOM 656 N N . ALA A 1 83 ? 1.328 9.288 7.129 1.00 91.88 83 ALA A N 1
ATOM 657 C CA . ALA A 1 83 ? 1.983 10.311 6.317 1.00 91.88 83 ALA A CA 1
ATOM 658 C C . ALA A 1 83 ? 0.974 11.153 5.518 1.00 91.88 83 ALA A C 1
ATOM 660 O O . ALA A 1 83 ? 1.127 12.367 5.402 1.00 91.88 83 ALA A O 1
ATOM 661 N N . SER A 1 84 ? -0.092 10.521 5.023 1.00 91.69 84 SER A N 1
ATOM 662 C CA . SER A 1 84 ? -1.161 11.197 4.280 1.00 91.69 84 SER A CA 1
ATOM 663 C C . SER A 1 84 ? -2.060 12.056 5.177 1.00 91.69 84 SER A C 1
ATOM 665 O O . SER A 1 84 ? -2.504 13.128 4.767 1.00 91.69 84 SER A O 1
ATOM 667 N N . LEU A 1 85 ? -2.344 11.601 6.401 1.00 90.31 85 LEU A N 1
ATOM 668 C CA . LEU A 1 85 ? -3.240 12.287 7.333 1.00 90.31 85 LEU A CA 1
ATOM 669 C C . LEU A 1 85 ? -2.524 13.340 8.184 1.00 90.31 85 LEU A C 1
ATOM 671 O O . LEU A 1 85 ? -3.084 14.399 8.447 1.00 90.31 85 LEU A O 1
ATOM 675 N N . HIS A 1 86 ? -1.314 13.056 8.653 1.00 88.38 86 HIS A N 1
ATOM 676 C CA . HIS A 1 86 ? -0.573 13.867 9.627 1.00 88.38 86 HIS A CA 1
ATOM 677 C C . HIS A 1 86 ? 0.698 14.497 9.034 1.00 88.38 86 HIS A C 1
ATOM 679 O O . HIS A 1 86 ? 1.398 15.226 9.729 1.00 88.38 86 HIS A O 1
ATOM 685 N N . GLY A 1 87 ? 0.991 14.249 7.754 1.00 88.06 87 GLY A N 1
ATOM 686 C CA . GLY A 1 87 ? 2.190 14.737 7.074 1.00 88.06 87 GLY A CA 1
ATOM 687 C C . GLY A 1 87 ? 3.385 13.793 7.222 1.00 88.06 87 GLY A C 1
ATOM 688 O O . GLY A 1 87 ? 3.470 12.998 8.156 1.00 88.06 87 GLY A O 1
ATOM 689 N N . ILE A 1 88 ? 4.334 13.880 6.289 1.00 87.81 88 ILE A N 1
ATOM 690 C CA . ILE A 1 88 ? 5.486 12.963 6.205 1.00 87.81 88 ILE A CA 1
ATOM 691 C C . ILE A 1 88 ? 6.422 13.034 7.422 1.00 87.81 88 ILE A C 1
ATOM 693 O O . ILE A 1 88 ? 6.975 12.016 7.828 1.00 87.81 88 ILE A O 1
ATOM 697 N N . THR A 1 89 ? 6.540 14.201 8.062 1.00 84.88 89 THR A N 1
ATOM 698 C CA . THR A 1 89 ? 7.362 14.397 9.269 1.00 84.88 89 THR A CA 1
ATOM 699 C C . THR A 1 89 ? 6.832 13.608 10.467 1.00 84.88 89 THR A C 1
ATOM 701 O O . THR A 1 89 ? 7.603 13.228 11.343 1.00 84.88 89 THR A O 1
ATOM 704 N N . SER A 1 90 ? 5.540 13.257 10.474 1.00 83.38 90 SER A N 1
ATOM 705 C CA . SER A 1 90 ? 4.925 12.446 11.535 1.00 83.38 90 SER A CA 1
ATOM 706 C C . SER A 1 90 ? 5.452 11.004 11.611 1.00 83.38 90 SER A C 1
ATOM 708 O O . SER A 1 90 ? 5.171 10.294 12.584 1.00 83.38 90 SER A O 1
ATOM 710 N N . LEU A 1 91 ? 6.210 10.558 10.601 1.00 84.44 91 LEU A N 1
ATOM 711 C CA . LEU A 1 91 ? 6.897 9.267 10.604 1.00 84.44 91 LEU A CA 1
ATOM 712 C C . LEU A 1 91 ? 8.204 9.286 11.411 1.00 84.44 91 LEU A C 1
ATOM 714 O O . LEU A 1 91 ? 8.631 8.234 11.869 1.00 84.44 91 LEU A O 1
ATOM 718 N N . GLN A 1 92 ? 8.811 10.458 11.622 1.00 77.31 92 GLN A N 1
ATOM 719 C CA . GLN A 1 92 ? 10.141 10.610 12.232 1.00 77.31 92 GLN A CA 1
ATOM 720 C C . GLN A 1 92 ? 10.095 10.847 13.753 1.00 77.31 92 GLN A C 1
ATOM 722 O O . GLN A 1 92 ? 11.099 11.205 14.359 1.00 77.31 92 GLN A O 1
ATOM 727 N N . GLY A 1 93 ? 8.932 10.671 14.390 1.00 61.53 93 GLY A N 1
ATOM 728 C CA . GLY A 1 93 ? 8.785 10.773 15.848 1.00 61.53 93 GLY A CA 1
ATOM 729 C C . GLY A 1 93 ? 8.913 12.188 16.421 1.00 61.53 93 GLY A C 1
ATOM 730 O O . GLY A 1 93 ? 8.755 12.366 17.626 1.00 61.53 93 GLY A O 1
ATOM 731 N N . SER A 1 94 ? 9.142 13.207 15.590 1.00 51.22 94 SER A N 1
ATOM 732 C CA . SER A 1 94 ? 9.071 14.596 16.023 1.00 51.22 94 SER A CA 1
ATOM 733 C C . SER A 1 94 ? 7.621 14.924 16.376 1.00 51.22 94 SER A C 1
ATOM 735 O O . SER A 1 94 ? 6.721 14.876 15.535 1.00 51.22 94 SER A O 1
ATOM 737 N N . SER A 1 95 ? 7.402 15.234 17.655 1.00 46.53 95 SER A N 1
ATOM 738 C CA . SER A 1 95 ? 6.150 15.703 18.257 1.00 46.53 95 SER A CA 1
ATOM 739 C C . SER A 1 95 ? 5.753 17.085 17.726 1.00 46.53 95 SER A C 1
ATOM 741 O O . SER A 1 95 ? 5.548 18.032 18.480 1.00 46.53 95 SER A O 1
ATOM 743 N N . GLY A 1 96 ? 5.667 17.226 16.406 1.00 46.28 96 GLY A N 1
ATOM 744 C CA . GLY A 1 96 ? 5.061 18.366 15.754 1.00 46.28 96 GLY A CA 1
ATOM 745 C C . GLY A 1 96 ? 3.565 18.283 15.986 1.00 46.28 96 GLY A C 1
ATOM 746 O O . GLY A 1 96 ? 2.845 17.678 15.194 1.00 46.28 96 GLY A O 1
ATOM 747 N N . SER A 1 97 ? 3.128 18.867 17.099 1.00 47.56 97 SER A N 1
ATOM 748 C CA . SER A 1 97 ? 1.760 19.298 17.372 1.00 47.56 97 SER A CA 1
ATOM 749 C C . SER A 1 97 ? 1.291 20.219 16.240 1.00 47.56 97 SER A C 1
ATOM 751 O O . SER A 1 97 ? 1.271 21.439 16.367 1.00 47.56 97 SER A O 1
ATOM 753 N N . GLY A 1 98 ? 0.984 19.641 15.085 1.00 52.06 98 GLY A N 1
ATOM 754 C CA . GLY A 1 98 ? 0.445 20.362 13.954 1.00 52.06 98 GLY A CA 1
ATOM 755 C C . GLY A 1 98 ? -1.039 20.547 14.188 1.00 52.06 98 GLY A C 1
ATOM 756 O O . GLY A 1 98 ? -1.820 19.646 13.903 1.00 52.06 98 GLY A O 1
ATOM 757 N N . THR A 1 99 ? -1.436 21.732 14.632 1.00 53.88 99 THR A N 1
ATOM 758 C CA . THR A 1 99 ? -2.818 22.246 14.683 1.00 53.88 99 THR A CA 1
ATOM 759 C C . THR A 1 99 ? -3.575 22.179 13.338 1.00 53.88 99 THR A C 1
ATOM 761 O O . THR A 1 99 ? -4.716 22.620 13.250 1.00 53.88 99 THR A O 1
ATOM 764 N N . HIS A 1 100 ? -2.979 21.597 12.287 1.00 64.12 100 HIS A N 1
ATOM 765 C CA . HIS A 1 100 ? -3.483 21.531 10.915 1.00 64.12 100 HIS A CA 1
ATOM 766 C C . HIS A 1 100 ? -3.186 20.182 10.225 1.00 64.12 100 HIS A C 1
ATOM 768 O O . HIS A 1 100 ? -2.700 20.150 9.093 1.00 64.12 100 HIS A O 1
ATOM 774 N N . THR A 1 101 ? -3.449 19.046 10.877 1.00 80.62 101 THR A N 1
ATOM 775 C CA . THR A 1 101 ? -3.407 17.747 10.179 1.00 80.62 101 THR A CA 1
ATOM 776 C C . THR A 1 101 ? -4.569 17.617 9.185 1.00 80.62 101 THR A C 1
ATOM 778 O O . THR A 1 101 ? -5.657 18.164 9.389 1.00 80.62 101 THR A O 1
ATOM 781 N N . ASN A 1 102 ? -4.378 16.839 8.114 1.00 83.38 102 ASN A N 1
ATOM 782 C CA . ASN A 1 102 ? -5.480 16.458 7.228 1.00 83.38 102 ASN A CA 1
ATOM 783 C C . ASN A 1 102 ? -6.541 15.649 7.988 1.00 83.38 102 ASN A C 1
ATOM 785 O O . ASN A 1 102 ? -7.717 15.772 7.669 1.00 83.38 102 ASN A O 1
ATOM 789 N N . SER A 1 103 ? -6.161 14.869 9.010 1.00 83.62 103 SER A N 1
ATOM 790 C CA . SER A 1 103 ? -7.137 14.178 9.867 1.00 83.62 103 SER A CA 1
ATOM 791 C C . SER A 1 103 ? -8.069 15.147 10.591 1.00 83.62 103 SER A C 1
ATOM 793 O O . SER A 1 103 ? -9.271 14.917 10.579 1.00 83.62 103 SER A O 1
ATOM 795 N N . LEU A 1 104 ? -7.554 16.252 11.141 1.00 83.12 104 LEU A N 1
ATOM 796 C CA . LEU A 1 104 ? -8.382 17.282 11.768 1.00 83.12 104 LEU A CA 1
ATOM 797 C C . LEU A 1 104 ? -9.233 18.011 10.721 1.00 83.12 104 LEU A C 1
ATOM 799 O O . LEU A 1 104 ? -10.438 18.150 10.891 1.00 83.12 104 LEU A O 1
ATOM 803 N N . LYS A 1 105 ? -8.624 18.409 9.596 1.00 83.75 105 LYS A N 1
ATOM 804 C CA . LYS A 1 105 ? -9.314 19.111 8.500 1.00 83.75 105 LYS A CA 1
ATOM 805 C C . LYS A 1 105 ? -10.446 18.291 7.874 1.00 83.75 105 LYS A C 1
ATOM 807 O O . LYS A 1 105 ? -11.404 18.861 7.362 1.00 83.75 105 LYS A O 1
ATOM 812 N N . TRP A 1 106 ? -10.303 16.972 7.841 1.00 84.69 106 TRP A N 1
ATOM 813 C CA . TRP A 1 106 ? -11.276 16.050 7.254 1.00 84.69 106 TRP A CA 1
ATOM 814 C C . TRP A 1 106 ? -12.123 15.336 8.313 1.00 84.69 106 TRP A C 1
ATOM 816 O O . TRP A 1 106 ? -12.842 14.403 7.963 1.00 84.69 106 TRP A O 1
ATOM 826 N N . SER A 1 107 ? -12.015 15.730 9.588 1.00 85.12 107 SER A N 1
ATOM 827 C CA . SER A 1 107 ? -12.703 15.101 10.724 1.00 85.12 107 SER A CA 1
ATOM 828 C C . SER A 1 107 ? -12.541 13.572 10.774 1.00 85.12 107 SER A C 1
ATOM 830 O O . SER A 1 107 ? -13.446 12.836 11.162 1.00 85.12 107 SER A O 1
ATOM 832 N N . VAL A 1 108 ? -11.372 13.068 10.371 1.00 86.81 108 VAL A N 1
ATOM 833 C CA . VAL A 1 108 ? -11.050 11.638 10.369 1.00 86.81 108 VAL A CA 1
ATOM 834 C C . VAL A 1 108 ? -10.516 11.253 11.742 1.00 86.81 108 VAL A C 1
ATOM 836 O O . VAL A 1 108 ? -9.370 11.549 12.077 1.00 86.81 108 VAL A O 1
ATOM 839 N N . GLN A 1 109 ? -11.345 10.560 12.519 1.00 85.94 109 GLN A N 1
ATOM 840 C CA . GLN A 1 109 ? -11.004 10.102 13.872 1.00 85.94 109 GLN A CA 1
ATOM 841 C C . GLN A 1 109 ? -10.654 8.609 13.943 1.00 85.94 109 GLN A C 1
ATOM 843 O O . GLN A 1 109 ? -10.069 8.148 14.922 1.00 85.94 109 GLN A O 1
ATOM 848 N N . GLN A 1 110 ? -11.017 7.852 12.908 1.00 90.44 110 GLN A N 1
ATOM 849 C CA . GLN A 1 110 ? -10.761 6.422 12.805 1.00 90.44 110 GLN A CA 1
ATOM 850 C C . GLN A 1 110 ? -10.610 5.998 11.346 1.00 90.44 110 GLN A C 1
ATOM 852 O O . GLN A 1 110 ? -11.094 6.664 10.427 1.00 90.44 110 GLN A O 1
ATOM 857 N N . VAL A 1 111 ? -9.954 4.863 11.128 1.00 94.94 111 VAL A N 1
ATOM 858 C CA . VAL A 1 111 ? -9.858 4.257 9.803 1.00 94.94 111 VAL A CA 1
ATOM 859 C C . VAL A 1 111 ? -11.179 3.631 9.375 1.00 94.94 111 VAL A C 1
ATOM 861 O O . VAL A 1 111 ? -11.952 3.116 10.181 1.00 94.94 111 VAL A O 1
ATOM 864 N N . THR A 1 112 ? -11.410 3.648 8.069 1.00 9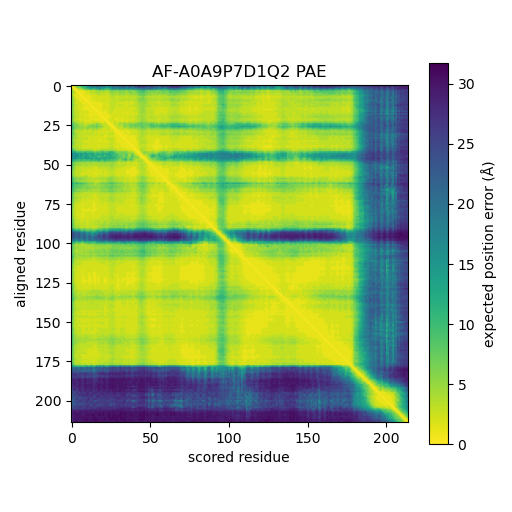6.25 112 THR A N 1
ATOM 865 C CA . THR A 1 112 ? -12.576 3.061 7.407 1.00 96.25 112 THR A CA 1
ATOM 866 C C . THR A 1 112 ? -12.127 1.973 6.425 1.00 96.25 112 THR A C 1
ATOM 868 O O . THR A 1 112 ? -10.956 1.950 6.021 1.00 96.25 112 THR A O 1
ATOM 871 N N . PRO A 1 113 ? -13.039 1.104 5.949 1.00 97.94 113 PRO A N 1
ATOM 872 C CA . PRO A 1 113 ? -12.734 0.184 4.853 1.00 97.94 113 PRO A CA 1
ATOM 873 C C . PRO A 1 113 ? -12.125 0.902 3.640 1.00 97.94 113 PRO A C 1
ATOM 875 O O . PRO A 1 113 ? -11.169 0.429 3.030 1.00 97.94 113 PRO A O 1
ATOM 878 N N . GLY A 1 114 ? -12.655 2.087 3.316 1.00 97.75 114 GLY A N 1
ATOM 879 C CA . GLY A 1 114 ? -12.183 2.902 2.202 1.00 97.75 114 GLY A CA 1
ATOM 880 C C . GLY A 1 114 ? -10.756 3.409 2.392 1.00 97.75 114 GLY A C 1
ATOM 881 O O . GLY A 1 114 ? -9.979 3.365 1.441 1.00 97.75 114 GLY A O 1
ATOM 882 N N . SER A 1 115 ? -10.379 3.845 3.600 1.00 97.00 115 SER A N 1
ATOM 883 C CA . SER A 1 115 ? -9.014 4.322 3.847 1.00 97.00 115 SER A CA 1
ATOM 884 C C . SER A 1 115 ? -7.987 3.195 3.761 1.00 97.00 115 SER A C 1
ATOM 886 O O . SER A 1 115 ? -6.923 3.415 3.193 1.00 97.00 115 SER A O 1
ATOM 888 N N . ILE A 1 116 ? -8.310 1.991 4.257 1.00 98.12 116 ILE A N 1
ATOM 889 C CA . ILE A 1 116 ? -7.420 0.818 4.160 1.00 98.12 116 ILE A CA 1
ATOM 890 C C . ILE A 1 116 ? -7.275 0.370 2.698 1.00 98.12 116 ILE A C 1
ATOM 892 O O . ILE A 1 116 ? -6.158 0.172 2.222 1.00 98.12 116 ILE A O 1
ATOM 896 N N . ALA A 1 117 ? -8.384 0.285 1.955 1.00 98.44 117 ALA A N 1
ATOM 897 C CA . ALA A 1 117 ? -8.357 -0.024 0.525 1.00 98.44 117 ALA A CA 1
ATOM 898 C C . ALA A 1 117 ? -7.518 0.992 -0.262 1.00 98.44 117 ALA A C 1
ATOM 900 O O . ALA A 1 117 ? -6.721 0.615 -1.120 1.00 98.44 117 ALA A O 1
ATOM 901 N N . TRP A 1 118 ? -7.672 2.281 0.052 1.00 97.44 118 TRP A N 1
ATOM 902 C CA . TRP A 1 118 ? -6.906 3.345 -0.580 1.00 97.44 118 TRP A CA 1
ATOM 903 C C . TRP A 1 118 ? -5.405 3.200 -0.314 1.00 97.44 118 TRP A C 1
ATOM 905 O O . TRP A 1 118 ? -4.638 3.193 -1.272 1.00 97.44 118 TRP A O 1
ATOM 915 N N . VAL A 1 119 ? -4.964 3.008 0.937 1.00 97.56 119 VAL A N 1
ATOM 916 C CA . VAL A 1 119 ? -3.521 2.858 1.207 1.00 97.56 119 VAL A CA 1
ATOM 917 C C . VAL A 1 119 ? -2.920 1.585 0.635 1.00 97.56 119 VAL A C 1
ATOM 919 O O . VAL A 1 119 ? -1.764 1.616 0.229 1.00 97.56 119 VAL A O 1
ATOM 922 N N . ALA A 1 120 ? -3.686 0.498 0.525 1.00 98.31 120 ALA A N 1
ATOM 923 C CA . ALA A 1 120 ? -3.231 -0.702 -0.173 1.00 98.31 120 ALA A CA 1
ATOM 924 C C . ALA A 1 120 ? -2.976 -0.418 -1.666 1.00 98.31 120 ALA A C 1
ATOM 926 O O . ALA A 1 120 ? -1.941 -0.804 -2.205 1.00 98.31 120 ALA A O 1
ATOM 927 N N . VAL A 1 121 ? -3.871 0.329 -2.323 1.00 98.25 121 VAL A N 1
ATOM 928 C CA . VAL A 1 121 ? -3.675 0.775 -3.713 1.00 98.25 121 VAL A CA 1
ATOM 929 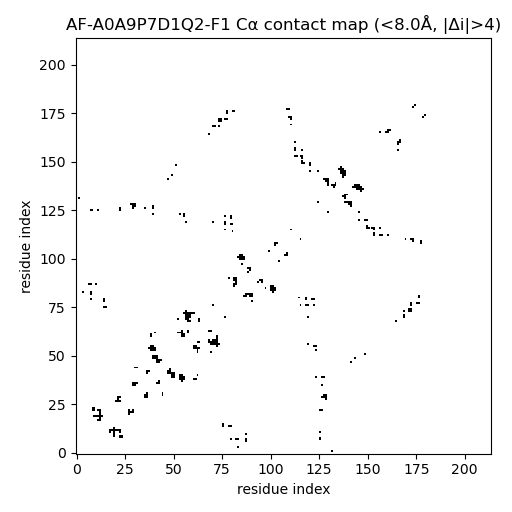C C . VAL A 1 121 ? -2.489 1.729 -3.838 1.00 98.25 121 VAL A C 1
ATOM 931 O O . VAL A 1 121 ? -1.703 1.597 -4.772 1.00 98.25 121 VAL A O 1
ATOM 934 N N . ILE A 1 122 ? -2.320 2.662 -2.898 1.00 97.44 122 ILE A N 1
ATOM 935 C CA . ILE A 1 122 ? -1.168 3.573 -2.886 1.00 97.44 122 ILE A CA 1
ATOM 936 C C . ILE A 1 122 ? 0.141 2.808 -2.690 1.00 97.44 122 ILE A C 1
ATOM 938 O O . ILE A 1 122 ? 1.112 3.123 -3.370 1.00 97.44 122 ILE A O 1
ATOM 942 N N . ALA A 1 123 ? 0.177 1.787 -1.831 1.00 97.44 123 ALA A N 1
ATOM 943 C CA . ALA A 1 123 ? 1.365 0.960 -1.646 1.00 97.44 123 ALA A CA 1
ATOM 944 C C . ALA A 1 123 ? 1.811 0.318 -2.970 1.00 97.44 123 ALA A C 1
ATOM 946 O O . ALA A 1 123 ? 2.982 0.386 -3.339 1.00 97.44 123 ALA A O 1
ATOM 947 N N . ILE A 1 124 ? 0.853 -0.232 -3.721 1.00 97.56 124 ILE A N 1
ATOM 948 C CA . ILE A 1 124 ? 1.089 -0.824 -5.043 1.00 97.56 124 ILE A CA 1
ATOM 949 C C . ILE A 1 124 ? 1.526 0.246 -6.045 1.00 97.56 124 ILE A C 1
ATOM 951 O O . ILE A 1 124 ? 2.515 0.056 -6.746 1.00 97.56 124 ILE A O 1
ATOM 955 N N . PHE A 1 125 ? 0.836 1.387 -6.090 1.00 96.44 125 PHE A N 1
ATOM 956 C CA . PHE A 1 125 ? 1.157 2.486 -6.998 1.00 96.44 125 PHE A CA 1
ATOM 957 C C . PHE A 1 125 ? 2.573 3.037 -6.775 1.00 96.44 125 PHE A C 1
ATOM 959 O O . PHE A 1 125 ? 3.311 3.209 -7.742 1.00 96.44 125 PHE A O 1
ATOM 966 N N . LEU A 1 126 ? 2.981 3.274 -5.522 1.00 95.50 126 LEU A N 1
ATOM 967 C CA . LEU A 1 126 ? 4.313 3.803 -5.190 1.00 95.50 126 LEU A CA 1
ATOM 968 C C . LEU A 1 126 ? 5.438 2.880 -5.675 1.00 95.50 126 LEU A C 1
ATOM 970 O O . LEU A 1 126 ? 6.499 3.356 -6.072 1.00 95.50 126 LEU A O 1
ATOM 974 N N . MET A 1 127 ? 5.199 1.571 -5.666 1.00 94.94 127 MET A N 1
ATOM 975 C CA . MET A 1 127 ? 6.132 0.563 -6.166 1.00 94.94 127 MET A CA 1
ATOM 976 C C . MET A 1 127 ? 6.012 0.325 -7.677 1.00 94.94 127 MET A C 1
ATOM 978 O O . MET A 1 127 ? 6.977 -0.086 -8.314 1.00 94.94 127 MET A O 1
ATOM 982 N N . SER A 1 128 ? 4.854 0.591 -8.278 1.00 94.56 128 SER A N 1
ATOM 983 C CA . SER A 1 128 ? 4.633 0.432 -9.717 1.00 94.56 128 SER A CA 1
ATOM 984 C C . SER A 1 128 ? 5.516 1.379 -10.542 1.00 94.56 128 SER A C 1
ATOM 986 O O . SER A 1 128 ? 5.888 2.448 -10.057 1.00 94.56 128 SER A O 1
ATOM 988 N N . PRO A 1 129 ? 5.794 1.092 -11.823 1.00 92.94 129 PRO A N 1
ATOM 989 C CA . PRO A 1 129 ? 6.476 2.041 -12.706 1.00 92.94 129 PRO A CA 1
ATOM 990 C C . PRO A 1 129 ? 5.656 3.307 -13.041 1.00 92.94 129 PRO A C 1
ATOM 992 O O . PRO A 1 129 ? 6.180 4.193 -13.718 1.00 92.94 129 PRO A O 1
ATOM 995 N N . ASP A 1 130 ? 4.395 3.424 -12.608 1.00 93.06 130 ASP A N 1
ATOM 996 C CA . ASP A 1 130 ? 3.535 4.559 -12.952 1.00 93.06 130 ASP A CA 1
ATOM 997 C C . ASP A 1 130 ? 3.858 5.816 -12.137 1.00 93.06 130 ASP A C 1
ATOM 999 O O . ASP A 1 130 ? 4.259 5.761 -10.976 1.00 93.06 130 ASP A O 1
ATOM 1003 N N . THR A 1 131 ? 3.665 6.983 -12.749 1.00 90.06 131 THR A N 1
ATOM 1004 C CA . THR A 1 131 ? 3.950 8.291 -12.133 1.00 90.06 131 THR A CA 1
ATOM 1005 C C . THR A 1 131 ? 2.696 9.091 -11.804 1.00 90.06 131 THR A C 1
ATOM 1007 O O . THR A 1 131 ? 2.770 10.079 -11.075 1.00 90.06 131 THR A O 1
ATOM 1010 N N . GLU A 1 132 ? 1.540 8.676 -12.321 1.00 90.50 132 GLU A N 1
ATOM 1011 C CA . GLU A 1 132 ? 0.259 9.345 -12.119 1.00 90.50 132 GLU A CA 1
ATOM 1012 C C . GLU A 1 132 ? -0.920 8.374 -12.250 1.00 90.50 132 GLU A C 1
ATOM 1014 O O . GLU A 1 132 ? -0.811 7.319 -12.877 1.00 90.50 132 GLU A O 1
ATOM 1019 N N . PHE A 1 133 ? -2.062 8.757 -11.679 1.00 90.31 133 PHE A N 1
ATOM 1020 C CA . PHE A 1 133 ? -3.335 8.083 -11.914 1.00 90.31 133 PHE A CA 1
ATOM 1021 C C . PHE A 1 133 ? -4.031 8.726 -13.114 1.00 90.31 133 PHE A C 1
ATOM 1023 O O . PHE A 1 133 ? -4.418 9.894 -13.050 1.00 90.31 133 PHE A O 1
ATOM 1030 N N . LEU A 1 134 ? -4.219 7.960 -14.188 1.00 90.94 134 LEU A N 1
ATOM 1031 C CA . LEU A 1 134 ? -5.021 8.391 -15.333 1.00 90.94 134 LEU A CA 1
ATOM 1032 C C . LEU A 1 134 ? -6.515 8.414 -14.980 1.00 90.94 134 LEU A C 1
ATOM 1034 O O . LEU A 1 134 ? -6.963 7.710 -14.073 1.00 90.94 134 LEU A O 1
ATOM 1038 N N . SER A 1 135 ? -7.310 9.174 -15.739 1.00 90.00 135 SER A N 1
ATOM 1039 C CA . SER A 1 135 ? -8.774 9.235 -15.579 1.00 90.00 135 SER A CA 1
ATOM 1040 C C . SER A 1 135 ? -9.456 7.873 -15.758 1.00 90.00 135 SER A C 1
ATOM 1042 O O . SER A 1 135 ? -10.475 7.599 -15.126 1.00 90.00 135 SER A O 1
ATOM 1044 N N . THR A 1 136 ? -8.862 6.990 -16.565 1.00 94.38 136 THR A N 1
ATOM 1045 C CA . THR A 1 136 ? -9.298 5.598 -16.749 1.00 94.38 136 THR A CA 1
ATOM 1046 C C . THR A 1 136 ? -9.121 4.749 -15.487 1.00 94.38 136 THR A C 1
ATOM 1048 O O . THR A 1 136 ? -9.790 3.729 -15.330 1.00 94.38 136 THR A O 1
ATOM 1051 N N . GLY A 1 137 ? -8.233 5.160 -14.577 1.00 93.19 137 GLY A N 1
ATOM 1052 C CA . GLY A 1 137 ? -7.826 4.383 -13.410 1.00 93.19 137 GLY A CA 1
ATOM 1053 C C . GLY A 1 137 ? -6.841 3.253 -13.719 1.00 93.19 137 GLY A C 1
ATOM 1054 O O . GLY A 1 137 ? -6.568 2.450 -12.828 1.00 93.19 137 GLY A O 1
ATOM 1055 N N . ILE A 1 138 ? -6.318 3.185 -14.947 1.00 96.44 138 ILE A N 1
ATOM 1056 C CA . ILE A 1 138 ? -5.342 2.183 -15.391 1.00 96.44 138 ILE A CA 1
ATOM 1057 C C . ILE A 1 138 ? -3.955 2.831 -15.474 1.00 96.44 138 ILE A C 1
ATOM 1059 O O . ILE A 1 138 ? -3.812 3.937 -15.996 1.00 96.44 138 ILE A O 1
ATOM 1063 N N . GLY A 1 139 ? -2.941 2.152 -14.937 1.00 95.44 139 GLY A N 1
ATOM 1064 C CA . GLY A 1 139 ? -1.544 2.572 -15.000 1.00 95.44 139 GLY A CA 1
ATOM 1065 C C . GLY A 1 139 ? -1.012 2.603 -16.430 1.00 95.44 139 GLY A C 1
ATOM 1066 O O . GLY A 1 139 ? -1.173 1.639 -17.171 1.00 95.44 139 GLY A O 1
ATOM 1067 N N . LYS A 1 140 ? -0.360 3.704 -16.816 1.00 94.00 140 LYS A N 1
ATOM 1068 C CA . LYS A 1 140 ? 0.155 3.912 -18.179 1.00 94.00 140 LYS A CA 1
ATOM 1069 C C . LYS A 1 140 ? 1.249 2.912 -18.563 1.00 94.00 140 LYS A C 1
ATOM 1071 O O . LYS A 1 140 ? 1.323 2.514 -19.718 1.00 94.00 140 LYS A O 1
ATOM 1076 N N . LYS A 1 141 ? 2.130 2.571 -17.620 1.00 92.56 141 LYS A N 1
ATOM 1077 C CA . LYS A 1 141 ? 3.261 1.659 -17.838 1.00 92.56 141 LYS A CA 1
ATOM 1078 C C . LYS A 1 141 ? 2.960 0.260 -17.323 1.00 92.56 141 LYS A C 1
ATOM 1080 O O . LYS A 1 141 ? 3.288 -0.715 -17.983 1.00 92.56 141 LYS A O 1
ATOM 1085 N N . SER A 1 142 ? 2.354 0.163 -16.143 1.00 92.94 142 SER A N 1
ATOM 1086 C CA . SER A 1 142 ? 2.110 -1.132 -15.499 1.00 92.94 142 SER A CA 1
ATOM 1087 C C . SER A 1 142 ? 0.873 -1.862 -16.028 1.00 92.94 142 SER A C 1
ATOM 1089 O O . SER A 1 142 ? 0.731 -3.057 -15.791 1.00 92.94 142 SER A O 1
ATOM 1091 N N . ASN A 1 143 ? -0.058 -1.147 -16.674 1.00 94.06 143 ASN A N 1
ATOM 1092 C CA . ASN A 1 143 ? -1.417 -1.614 -16.971 1.00 94.06 143 ASN A CA 1
ATOM 1093 C C . ASN A 1 143 ? -2.218 -2.092 -15.740 1.00 94.06 143 ASN A C 1
ATOM 1095 O O . ASN A 1 143 ? -3.271 -2.716 -15.882 1.00 94.06 143 ASN A O 1
ATOM 1099 N N . ILE A 1 144 ? -1.784 -1.762 -14.517 1.00 95.75 144 ILE A N 1
ATOM 1100 C CA . ILE A 1 144 ? -2.530 -2.080 -13.297 1.00 95.75 144 ILE A CA 1
ATOM 1101 C C . ILE A 1 144 ? -3.814 -1.253 -13.267 1.00 95.75 144 ILE A C 1
ATOM 1103 O O . ILE A 1 144 ? -3.790 -0.024 -13.334 1.00 95.75 144 ILE A O 1
ATOM 1107 N N . ASN A 1 145 ? -4.956 -1.919 -13.106 1.00 96.94 145 ASN A N 1
ATOM 1108 C CA . ASN A 1 145 ? -6.240 -1.248 -12.936 1.00 96.94 145 ASN A CA 1
ATOM 1109 C C . ASN A 1 145 ? -6.465 -0.871 -11.461 1.00 96.94 145 ASN A C 1
ATOM 1111 O O . ASN A 1 145 ? -7.140 -1.576 -10.707 1.00 96.94 145 ASN A O 1
ATOM 1115 N N . TYR A 1 146 ? -5.895 0.261 -11.049 1.00 97.75 146 TYR A N 1
ATOM 1116 C CA . TYR A 1 146 ? -5.985 0.785 -9.684 1.00 97.75 146 TYR A CA 1
ATOM 1117 C C . TYR A 1 146 ? -7.420 1.047 -9.228 1.00 97.75 146 TYR A C 1
ATOM 1119 O O . TYR A 1 146 ? -7.741 0.851 -8.054 1.00 97.75 146 TYR A O 1
ATOM 1127 N N . LYS A 1 147 ? -8.296 1.456 -10.153 1.00 96.62 147 LYS A N 1
ATOM 1128 C CA . LYS A 1 147 ? -9.725 1.644 -9.877 1.00 96.62 147 LYS A CA 1
ATOM 1129 C C . LYS A 1 147 ? -10.368 0.324 -9.443 1.00 96.62 147 LYS A C 1
ATOM 1131 O O . LYS A 1 147 ? -11.019 0.280 -8.400 1.00 96.62 147 LYS A O 1
ATOM 1136 N N . ASN A 1 148 ? -10.137 -0.755 -10.189 1.00 96.81 148 ASN A N 1
ATOM 1137 C CA . ASN A 1 148 ? -10.659 -2.077 -9.843 1.00 96.81 148 ASN A CA 1
ATOM 1138 C C . ASN A 1 148 ? -10.039 -2.615 -8.550 1.00 96.81 148 ASN A C 1
ATOM 1140 O O . ASN A 1 148 ? -10.775 -3.143 -7.719 1.00 96.81 148 ASN A O 1
ATOM 1144 N N . LEU A 1 149 ? -8.729 -2.429 -8.335 1.00 97.94 149 LEU A N 1
ATOM 1145 C CA . LEU A 1 149 ? -8.090 -2.807 -7.068 1.00 97.94 149 LEU A CA 1
ATOM 1146 C C . LEU A 1 149 ? -8.767 -2.122 -5.877 1.00 97.94 149 LEU A C 1
ATOM 1148 O O . LEU A 1 149 ? -9.149 -2.795 -4.921 1.00 97.94 149 LEU A O 1
ATOM 1152 N N . PHE A 1 150 ? -8.999 -0.807 -5.959 1.00 98.25 150 PHE A N 1
ATOM 1153 C CA . PHE A 1 150 ? -9.683 -0.064 -4.903 1.00 98.25 150 PHE A CA 1
ATOM 1154 C C . PHE A 1 150 ? -11.072 -0.640 -4.605 1.00 98.25 150 PHE A C 1
ATOM 1156 O O . PHE A 1 150 ? -11.395 -0.900 -3.444 1.00 98.25 150 PHE A O 1
ATOM 1163 N N . PHE A 1 151 ? -11.889 -0.872 -5.637 1.00 97.75 151 PHE A N 1
ATOM 1164 C CA . PHE A 1 151 ? -13.234 -1.417 -5.452 1.00 97.75 151 PHE A CA 1
ATOM 1165 C C . PHE A 1 151 ? -13.219 -2.839 -4.888 1.00 97.75 151 PHE A C 1
ATOM 1167 O O . PHE A 1 151 ? -13.994 -3.132 -3.978 1.00 97.75 151 PHE A O 1
ATOM 1174 N N . HIS A 1 152 ? -12.322 -3.705 -5.365 1.00 97.25 152 HIS A N 1
ATOM 1175 C CA . HIS A 1 152 ? -12.182 -5.067 -4.853 1.00 97.25 152 HIS A CA 1
ATOM 1176 C C . HIS A 1 152 ? -11.770 -5.077 -3.380 1.00 97.25 152 HIS A C 1
ATOM 1178 O O . HIS A 1 152 ? -12.414 -5.740 -2.565 1.00 97.25 152 HIS A O 1
ATOM 1184 N N . TYR A 1 153 ? -10.750 -4.301 -3.011 1.00 98.38 153 TYR A N 1
ATOM 1185 C CA . TYR A 1 153 ? -10.287 -4.224 -1.626 1.00 98.38 153 TYR A CA 1
ATOM 1186 C C . TYR A 1 153 ? -11.354 -3.637 -0.711 1.00 98.38 153 TYR A C 1
ATOM 1188 O O . TYR A 1 153 ? -11.643 -4.209 0.339 1.00 98.38 153 TYR A O 1
ATOM 1196 N N . LYS A 1 154 ? -11.994 -2.536 -1.125 1.00 98.31 154 LYS A N 1
ATOM 1197 C CA . LYS A 1 154 ? -13.072 -1.915 -0.353 1.00 98.31 154 LYS A CA 1
ATOM 1198 C C . LYS A 1 154 ? -14.230 -2.892 -0.154 1.00 98.31 154 LYS A C 1
ATOM 1200 O O . LYS A 1 154 ? -14.714 -3.009 0.965 1.00 98.31 154 LYS A O 1
ATOM 1205 N N . LYS A 1 155 ? -14.643 -3.622 -1.198 1.00 97.56 155 LYS A N 1
ATOM 1206 C CA . LYS A 1 155 ? -15.704 -4.638 -1.109 1.00 97.56 155 LYS A CA 1
ATOM 1207 C C . LYS A 1 155 ? -15.358 -5.720 -0.084 1.00 97.56 155 LYS A C 1
ATOM 1209 O O . LYS A 1 155 ? -16.186 -6.024 0.768 1.00 97.56 155 LYS A O 1
ATOM 1214 N N . ILE A 1 156 ? -14.138 -6.261 -0.127 1.00 96.31 156 ILE A N 1
ATOM 1215 C CA . ILE A 1 156 ? -13.682 -7.271 0.842 1.00 96.31 156 ILE A CA 1
ATOM 1216 C C . ILE A 1 156 ? -13.717 -6.713 2.263 1.00 96.31 156 ILE A C 1
ATOM 1218 O O . ILE A 1 156 ? -14.273 -7.353 3.152 1.00 96.31 156 ILE A O 1
ATOM 1222 N N . LEU A 1 157 ? -13.167 -5.516 2.472 1.00 97.81 157 LEU A N 1
ATOM 1223 C CA . LEU A 1 157 ? -13.100 -4.892 3.791 1.00 97.81 157 LEU A CA 1
ATOM 1224 C C . LEU A 1 157 ? -14.483 -4.560 4.351 1.00 97.81 157 LEU A C 1
ATOM 1226 O O . LEU A 1 157 ? -14.687 -4.740 5.541 1.00 97.81 157 LEU A O 1
ATOM 1230 N N . VAL A 1 158 ? -15.436 -4.133 3.517 1.00 97.44 158 VAL A N 1
ATOM 1231 C CA . VAL A 1 158 ? -16.830 -3.910 3.935 1.00 97.44 158 VAL A CA 1
ATOM 1232 C C . VAL A 1 158 ? -17.486 -5.228 4.352 1.00 97.44 158 VAL A C 1
ATOM 1234 O O . VAL A 1 158 ? -18.033 -5.316 5.446 1.00 97.44 158 VAL A O 1
ATOM 1237 N N . ILE A 1 159 ? -17.383 -6.276 3.527 1.00 96.75 159 ILE A N 1
ATOM 1238 C CA . ILE A 1 159 ? -18.019 -7.578 3.802 1.00 96.75 159 ILE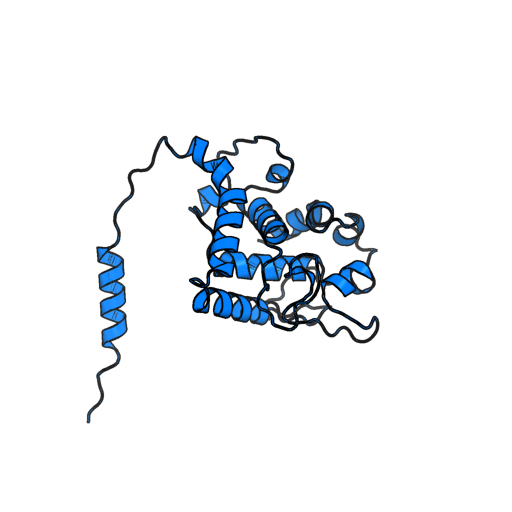 A CA 1
ATOM 1239 C C . ILE A 1 159 ? -17.398 -8.268 5.026 1.00 96.75 159 ILE A C 1
ATOM 1241 O O . ILE A 1 159 ? -18.083 -8.976 5.761 1.00 96.75 159 ILE A O 1
ATOM 1245 N N . LYS A 1 160 ? -16.086 -8.114 5.234 1.00 95.31 160 LYS A N 1
ATOM 1246 C CA . LYS A 1 160 ? -15.324 -8.809 6.284 1.00 95.31 160 LYS A CA 1
ATOM 1247 C C . LYS A 1 160 ? -14.941 -7.905 7.456 1.00 95.31 160 LYS A C 1
ATOM 1249 O O . LYS A 1 160 ? -14.103 -8.302 8.259 1.00 95.31 160 LYS A O 1
ATOM 1254 N N . TRP A 1 161 ? -15.554 -6.728 7.586 1.00 96.31 161 TRP A N 1
ATOM 1255 C CA . TRP A 1 161 ? -15.163 -5.715 8.574 1.00 96.31 161 TRP A CA 1
ATOM 1256 C C . TRP A 1 161 ? -15.179 -6.227 10.019 1.00 96.31 161 TRP A C 1
ATOM 1258 O O . TRP A 1 161 ? -14.313 -5.880 10.816 1.00 96.31 161 TRP A O 1
ATOM 1268 N N . THR A 1 162 ? -16.137 -7.099 10.339 1.00 94.75 162 THR A N 1
ATOM 1269 C CA . THR A 1 162 ? -16.325 -7.688 11.674 1.00 94.75 162 THR A CA 1
ATOM 1270 C C . THR A 1 162 ? -15.486 -8.948 11.913 1.00 94.75 162 THR A C 1
ATOM 1272 O O . THR A 1 162 ? -15.511 -9.520 13.003 1.00 94.75 162 THR A O 1
ATOM 1275 N N . MET A 1 163 ? -14.721 -9.410 10.918 1.00 93.88 163 MET A N 1
ATOM 1276 C CA . MET A 1 163 ? -13.846 -10.571 11.063 1.00 93.88 163 MET A CA 1
ATOM 1277 C C . MET A 1 163 ? -12.702 -10.253 12.031 1.00 93.88 163 MET A C 1
ATOM 1279 O O . MET A 1 163 ? -12.050 -9.219 11.905 1.00 93.88 163 MET A O 1
ATOM 1283 N N . LYS A 1 164 ? -12.403 -11.176 12.958 1.00 95.12 164 LYS A N 1
ATOM 1284 C CA . LYS A 1 164 ? -11.417 -10.967 14.039 1.00 95.12 164 LYS A CA 1
ATOM 1285 C C . LYS A 1 164 ? -10.064 -10.428 13.552 1.00 95.12 164 LYS A C 1
ATOM 1287 O O . LYS A 1 164 ? -9.515 -9.528 14.179 1.00 95.12 164 LYS A O 1
ATOM 1292 N N . CYS A 1 165 ? -9.535 -10.943 12.439 1.00 93.06 165 CYS A N 1
ATOM 1293 C CA . CYS A 1 165 ? -8.261 -10.470 11.891 1.00 93.06 165 CYS A CA 1
ATOM 1294 C C . CYS A 1 165 ? -8.337 -9.024 11.370 1.00 93.06 165 CYS A C 1
ATOM 1296 O O . CYS A 1 165 ? -7.437 -8.237 11.649 1.00 93.06 165 CYS A O 1
ATOM 1298 N N . ILE A 1 166 ? -9.421 -8.648 10.683 1.00 95.38 166 ILE A N 1
ATOM 1299 C CA . ILE A 1 166 ? -9.634 -7.281 10.186 1.00 95.38 166 ILE A CA 1
ATOM 1300 C C . ILE A 1 166 ? -9.839 -6.314 11.352 1.00 95.38 166 ILE A C 1
ATOM 1302 O O . ILE A 1 166 ? -9.219 -5.255 11.369 1.00 95.38 166 ILE A O 1
ATOM 1306 N N . VAL A 1 167 ? -10.619 -6.697 12.367 1.00 95.81 167 VAL A N 1
ATOM 1307 C CA . VAL A 1 167 ? -10.803 -5.895 13.588 1.00 95.81 167 VAL A CA 1
ATOM 1308 C C . VAL A 1 167 ? -9.462 -5.626 14.279 1.00 95.81 167 VAL A C 1
ATOM 1310 O O . VAL A 1 167 ? -9.193 -4.490 14.667 1.00 95.81 167 VAL A O 1
ATOM 1313 N N . ALA A 1 168 ? -8.588 -6.634 14.381 1.00 96.12 168 ALA A N 1
ATOM 1314 C CA . ALA A 1 168 ? -7.250 -6.464 14.946 1.00 96.12 168 ALA A CA 1
ATOM 1315 C C . ALA A 1 168 ? -6.375 -5.513 14.107 1.00 96.12 168 ALA A C 1
ATOM 1317 O O . ALA A 1 168 ? -5.732 -4.622 14.659 1.00 96.12 168 ALA A O 1
ATOM 1318 N N . ILE A 1 169 ? -6.395 -5.646 12.774 1.00 96.19 169 ILE A N 1
ATOM 1319 C CA . ILE A 1 169 ? -5.693 -4.733 11.855 1.00 96.19 169 ILE A CA 1
ATOM 1320 C C . ILE A 1 169 ? -6.185 -3.292 12.047 1.00 96.19 169 ILE A C 1
ATOM 1322 O O . ILE A 1 169 ? -5.381 -2.379 12.224 1.00 96.19 169 ILE A O 1
ATOM 1326 N N . VAL A 1 170 ? -7.503 -3.084 12.067 1.00 96.25 170 VAL A N 1
ATOM 1327 C CA . VAL A 1 170 ? -8.134 -1.772 12.269 1.00 96.25 170 VAL A CA 1
ATOM 1328 C C . VAL A 1 170 ? -7.727 -1.166 13.610 1.00 96.25 170 VAL A C 1
ATOM 1330 O O . VAL A 1 170 ? -7.354 0.006 13.658 1.00 96.25 170 VAL A O 1
ATOM 1333 N N . ALA A 1 171 ? -7.750 -1.955 14.687 1.00 95.31 171 ALA A N 1
ATOM 1334 C CA . ALA A 1 171 ? -7.335 -1.511 16.013 1.00 95.31 171 ALA A CA 1
ATOM 1335 C C . ALA A 1 171 ? -5.862 -1.072 16.032 1.00 95.31 171 ALA A C 1
ATOM 1337 O O . ALA A 1 171 ? -5.561 0.018 16.522 1.00 95.31 171 ALA A O 1
ATOM 1338 N N . ASN A 1 172 ? -4.965 -1.861 15.434 1.00 95.50 172 ASN A N 1
ATOM 1339 C CA . ASN A 1 172 ? -3.537 -1.547 15.363 1.00 95.50 172 ASN A CA 1
ATOM 1340 C C . ASN A 1 172 ? -3.270 -0.266 14.560 1.00 95.50 172 ASN A C 1
ATOM 1342 O O . ASN A 1 172 ? -2.541 0.615 15.021 1.00 95.50 172 ASN A O 1
ATOM 1346 N N . ILE A 1 173 ? -3.906 -0.117 13.392 1.00 95.69 173 ILE A N 1
ATOM 1347 C CA . ILE A 1 173 ? -3.764 1.089 12.568 1.00 95.69 173 ILE A CA 1
ATOM 1348 C C . ILE A 1 173 ? -4.321 2.310 13.317 1.00 95.69 173 ILE A C 1
ATOM 1350 O O . ILE A 1 173 ? -3.654 3.342 13.389 1.00 95.69 173 ILE A O 1
ATOM 1354 N N . ASN A 1 174 ? -5.508 2.203 13.923 1.00 93.19 174 ASN A N 1
ATOM 1355 C CA . ASN A 1 174 ? -6.094 3.296 14.702 1.00 93.19 174 ASN A CA 1
ATOM 1356 C C . ASN A 1 174 ? -5.198 3.711 15.871 1.00 93.19 174 ASN A C 1
ATOM 1358 O O . ASN A 1 174 ? -4.992 4.903 16.105 1.00 93.19 174 ASN A O 1
ATOM 1362 N N . GLN A 1 175 ? -4.638 2.737 16.589 1.00 91.50 175 GLN A N 1
ATOM 1363 C CA . GLN A 1 175 ? -3.699 2.990 17.672 1.00 91.50 175 GLN A CA 1
ATOM 1364 C C . GLN A 1 175 ? -2.455 3.727 17.166 1.00 91.50 175 GLN A C 1
ATOM 1366 O O . GLN A 1 175 ? -2.046 4.715 17.771 1.00 91.50 175 GLN A O 1
ATOM 1371 N N . TYR A 1 176 ? -1.875 3.289 16.053 1.00 91.06 176 TYR A N 1
ATOM 1372 C CA . TYR A 1 176 ? -0.669 3.898 15.497 1.00 91.06 176 TYR A CA 1
ATOM 1373 C C . TYR A 1 176 ? -0.887 5.341 15.015 1.00 91.06 176 TYR A C 1
ATOM 1375 O O . TYR A 1 176 ? -0.028 6.207 15.204 1.00 91.06 176 TYR A O 1
ATOM 1383 N N . ILE A 1 177 ? -2.039 5.612 14.395 1.00 89.44 177 ILE A N 1
ATOM 1384 C CA . ILE A 1 177 ? -2.339 6.915 13.795 1.00 89.44 177 ILE A CA 1
ATOM 1385 C C . ILE A 1 177 ? -2.891 7.887 14.839 1.00 89.44 177 ILE A C 1
ATOM 1387 O O . ILE A 1 177 ? -2.356 8.983 14.992 1.00 89.44 177 ILE A O 1
ATOM 1391 N N . PHE A 1 178 ? -3.935 7.500 15.576 1.00 84.88 178 PHE A N 1
ATOM 1392 C CA . PHE A 1 178 ? -4.746 8.431 16.368 1.00 84.88 178 PHE A CA 1
ATOM 1393 C C . PHE A 1 178 ? -4.419 8.437 17.865 1.00 84.88 178 PHE A C 1
ATOM 1395 O O . PHE A 1 178 ? -4.761 9.400 18.551 1.00 84.88 178 PHE A O 1
ATOM 1402 N N . LYS A 1 179 ? -3.730 7.424 18.413 1.00 75.00 179 LYS A N 1
ATOM 1403 C CA . LYS A 1 179 ? -3.412 7.408 19.857 1.00 75.00 179 LYS A CA 1
ATOM 1404 C C . LYS A 1 179 ? -2.413 8.503 20.253 1.00 75.00 179 LYS A C 1
ATOM 1406 O O . LYS A 1 179 ? -2.495 8.998 21.370 1.00 75.00 179 LYS A O 1
ATOM 1411 N N . ALA A 1 180 ? -1.561 8.962 19.332 1.00 55.09 180 ALA A N 1
ATOM 1412 C CA . ALA A 1 180 ? -0.745 10.166 19.531 1.00 55.09 180 ALA A CA 1
ATOM 1413 C C . ALA A 1 180 ? -1.581 11.468 19.545 1.00 55.09 180 ALA A C 1
ATOM 1415 O O . ALA A 1 180 ? -1.191 12.439 20.183 1.00 55.09 180 ALA A O 1
ATOM 1416 N N . ALA A 1 181 ? -2.746 11.488 18.884 1.00 49.91 181 ALA A N 1
ATOM 1417 C CA . ALA A 1 181 ? -3.626 12.657 18.788 1.00 49.91 181 ALA A CA 1
ATOM 1418 C C . ALA A 1 181 ? -4.647 12.756 19.943 1.00 49.91 181 ALA A C 1
ATOM 1420 O O . ALA A 1 181 ? -5.075 13.854 20.298 1.00 49.91 181 ALA A O 1
ATOM 1421 N N . LYS A 1 182 ? -5.008 11.629 20.579 1.00 46.44 182 LYS A N 1
ATOM 1422 C CA . LYS A 1 182 ? -5.982 11.582 21.691 1.00 46.44 182 LYS A CA 1
ATOM 1423 C C . LYS A 1 182 ? -5.566 12.377 22.936 1.00 46.44 182 LYS A C 1
ATOM 1425 O O . LYS A 1 182 ? -6.443 12.805 23.677 1.00 46.44 182 LYS A O 1
ATOM 1430 N N . VAL A 1 183 ? -4.271 12.623 23.150 1.00 46.88 183 VAL A N 1
ATOM 1431 C CA . VAL A 1 183 ? -3.785 13.452 24.274 1.00 46.88 183 VAL A CA 1
ATOM 1432 C C . VAL A 1 183 ? -4.181 14.931 24.113 1.00 46.88 183 VAL A C 1
ATOM 1434 O O . VAL A 1 183 ? -4.311 15.636 25.107 1.00 46.88 183 VAL A O 1
ATOM 1437 N N . LEU A 1 184 ? -4.443 15.399 22.886 1.00 45.66 184 LEU A N 1
ATOM 1438 C CA . LEU A 1 184 ? -4.762 16.805 22.599 1.00 45.66 184 LEU A CA 1
ATOM 1439 C C . LEU A 1 184 ? -6.269 17.080 22.426 1.00 45.66 184 LEU A C 1
ATOM 1441 O O . LEU A 1 184 ? -6.707 18.204 22.651 1.00 45.66 184 LEU A O 1
ATOM 1445 N N . ALA A 1 185 ? -7.072 16.073 22.065 1.00 48.72 185 ALA A N 1
ATOM 1446 C CA . ALA A 1 185 ? -8.491 16.244 21.718 1.00 48.72 185 ALA A CA 1
ATOM 1447 C C . ALA A 1 185 ? -9.460 16.297 22.919 1.00 48.72 185 ALA A C 1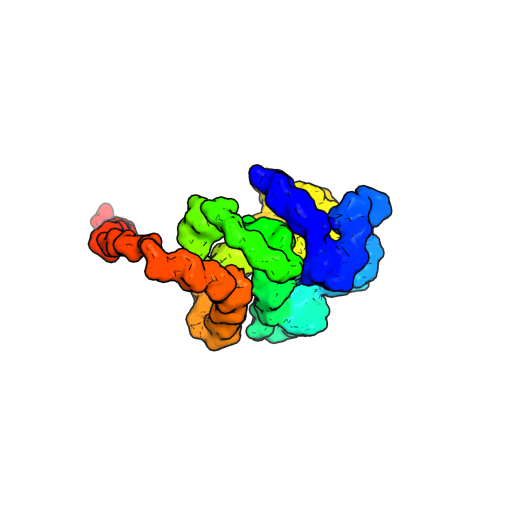
ATOM 1449 O O . ALA A 1 185 ? -10.619 16.663 22.757 1.00 48.72 185 ALA A O 1
ATOM 1450 N N . LEU A 1 186 ? -9.005 15.983 24.136 1.00 46.31 186 LEU A N 1
ATOM 1451 C CA . LEU A 1 186 ? -9.839 15.960 25.351 1.00 46.31 186 LEU A CA 1
ATOM 1452 C C . LEU A 1 186 ? -10.291 17.350 25.852 1.00 46.31 186 LEU A C 1
ATOM 1454 O O . LEU A 1 186 ? -10.878 17.440 26.925 1.00 46.31 186 LEU A O 1
ATOM 1458 N N . LYS A 1 187 ? -10.029 18.433 25.106 1.00 41.78 187 LYS A N 1
ATOM 1459 C CA . LYS A 1 187 ? -10.355 19.812 25.512 1.00 41.78 187 LYS A CA 1
ATOM 1460 C C . LYS A 1 187 ? -11.453 20.512 24.711 1.00 41.78 187 LYS A C 1
ATOM 1462 O O . LYS A 1 187 ? -11.727 21.671 24.996 1.00 41.78 187 LYS A O 1
ATOM 1467 N N . GLY A 1 188 ? -12.125 19.850 23.776 1.00 50.31 188 GLY A N 1
ATOM 1468 C CA . GLY A 1 188 ? -13.292 20.475 23.159 1.00 50.31 188 GLY A CA 1
ATOM 1469 C C . GLY A 1 188 ? -13.892 19.659 22.036 1.00 50.31 188 GLY A C 1
ATOM 1470 O O . GLY A 1 188 ? -13.331 19.618 20.949 1.00 50.31 188 GLY A O 1
ATOM 1471 N N . ALA A 1 189 ? -15.035 19.042 22.300 1.00 45.44 189 ALA A N 1
ATOM 1472 C CA . ALA A 1 189 ? -16.077 18.846 21.303 1.00 45.44 189 ALA A CA 1
ATOM 1473 C C . ALA A 1 189 ? -17.350 18.411 22.033 1.00 45.44 189 ALA A C 1
ATOM 1475 O O . ALA A 1 189 ? -17.427 17.292 22.539 1.00 45.44 189 ALA A O 1
ATOM 1476 N N . GLU A 1 190 ? -18.331 19.308 22.090 1.00 49.81 190 GLU A N 1
ATOM 1477 C CA . GLU A 1 190 ? -19.733 18.906 22.152 1.00 49.81 190 GLU A CA 1
ATOM 1478 C C . GLU A 1 190 ? -20.068 18.247 20.811 1.00 49.81 190 GLU A C 1
ATOM 1480 O O . GLU A 1 190 ? -19.686 18.744 19.748 1.00 49.81 190 GLU A O 1
ATOM 1485 N N . GLN A 1 191 ? -20.694 17.078 20.869 1.00 51.53 191 GLN A N 1
ATOM 1486 C CA . GLN A 1 191 ? -21.018 16.272 19.704 1.00 51.53 191 GLN A CA 1
ATOM 1487 C C . GLN A 1 191 ? -22.519 16.369 19.450 1.00 51.53 191 GLN A C 1
ATOM 1489 O O . GLN A 1 191 ? -23.310 15.960 20.295 1.00 51.53 191 GLN A O 1
ATOM 1494 N N . GLU A 1 192 ? -22.899 16.921 18.299 1.00 52.12 192 GLU A N 1
ATOM 1495 C CA . GLU A 1 192 ? -24.292 16.930 17.851 1.00 52.12 192 GLU A CA 1
ATOM 1496 C C . GLU A 1 192 ? -24.709 15.527 17.386 1.00 52.12 192 GLU A C 1
ATOM 1498 O O . GLU A 1 192 ? -23.993 14.849 16.639 1.00 52.12 192 GLU A O 1
ATOM 1503 N N . ASP A 1 193 ? -25.865 15.090 17.882 1.00 55.94 193 ASP A N 1
ATOM 1504 C CA . ASP A 1 193 ? -26.479 13.793 17.622 1.00 55.94 193 ASP A CA 1
ATOM 1505 C C . ASP A 1 193 ? -27.326 13.866 16.342 1.00 55.94 193 ASP A C 1
ATOM 1507 O O . ASP A 1 193 ? -28.358 14.532 16.291 1.00 55.94 193 ASP A O 1
ATOM 1511 N N . PHE A 1 194 ? -26.862 13.200 15.282 1.00 64.31 194 PHE A N 1
ATOM 1512 C CA . PHE A 1 194 ? -27.533 13.155 13.977 1.00 64.31 194 PHE A CA 1
ATOM 1513 C C . PHE A 1 194 ? -28.293 11.842 13.734 1.00 64.31 194 PHE A C 1
ATOM 1515 O O . PHE A 1 194 ? -28.654 11.553 12.590 1.00 64.31 194 PHE A O 1
ATOM 1522 N N . THR A 1 195 ? -28.533 11.043 14.778 1.00 74.50 195 THR A N 1
ATOM 1523 C CA . THR A 1 195 ? -29.177 9.720 14.673 1.00 74.50 195 THR A CA 1
ATOM 1524 C C . THR A 1 195 ? -30.526 9.805 13.943 1.00 74.50 195 THR A C 1
ATOM 1526 O O . THR A 1 195 ? -30.740 9.109 12.950 1.00 74.50 195 THR A O 1
ATOM 1529 N N . ASP A 1 196 ? -31.354 10.796 14.282 1.00 73.38 196 ASP A N 1
ATOM 1530 C CA . ASP A 1 196 ? -32.679 11.005 13.677 1.00 73.38 196 ASP A CA 1
ATOM 1531 C C . ASP A 1 196 ? -32.660 11.344 12.179 1.00 73.38 196 ASP A C 1
ATOM 1533 O O . ASP A 1 196 ? -33.645 11.136 11.463 1.00 73.38 196 ASP A O 1
ATOM 1537 N N . ALA A 1 197 ? -31.582 11.958 11.688 1.00 72.81 197 ALA A N 1
ATOM 1538 C CA . ALA A 1 197 ? -31.454 12.297 10.272 1.00 72.81 197 ALA A CA 1
ATOM 1539 C C . ALA A 1 197 ? -31.060 11.065 9.445 1.00 72.81 197 ALA A C 1
ATOM 1541 O O . ALA A 1 197 ? -31.505 10.916 8.305 1.00 72.81 197 ALA A O 1
ATOM 1542 N N . ILE A 1 198 ? -30.256 10.175 10.032 1.00 76.12 198 ILE A N 1
ATOM 1543 C CA . ILE A 1 198 ? -29.807 8.933 9.400 1.00 76.12 198 ILE A CA 1
ATOM 1544 C C . ILE A 1 198 ? -30.956 7.924 9.340 1.00 76.12 198 ILE A C 1
ATOM 1546 O O . ILE A 1 198 ? -31.194 7.352 8.276 1.00 76.12 198 ILE A O 1
ATOM 1550 N N . ASP A 1 199 ? -31.719 7.777 10.424 1.00 77.06 199 ASP A N 1
ATOM 1551 C CA . ASP A 1 199 ? -32.866 6.862 10.476 1.00 77.06 199 ASP A CA 1
ATOM 1552 C C . ASP A 1 199 ? -33.955 7.253 9.466 1.00 77.06 199 ASP A C 1
ATOM 1554 O O . ASP A 1 199 ? -34.508 6.398 8.771 1.00 77.06 199 ASP A O 1
ATOM 1558 N N . ARG A 1 200 ? -34.195 8.559 9.282 1.00 79.56 200 ARG A N 1
ATOM 1559 C CA . ARG A 1 200 ? -35.108 9.066 8.243 1.00 79.56 200 ARG A CA 1
ATOM 1560 C C . ARG A 1 200 ? -34.637 8.753 6.825 1.00 79.56 200 ARG A C 1
ATOM 1562 O O . ARG A 1 200 ? -35.458 8.428 5.971 1.00 79.56 200 ARG A O 1
ATOM 1569 N N . ALA A 1 201 ? -33.337 8.855 6.561 1.00 79.94 201 ALA A N 1
ATOM 1570 C CA . ALA A 1 201 ? -32.782 8.557 5.244 1.00 79.94 201 ALA A CA 1
ATOM 1571 C C . ALA A 1 201 ? -32.823 7.052 4.929 1.00 79.94 201 ALA A C 1
ATOM 1573 O O . ALA A 1 201 ? -33.121 6.681 3.797 1.00 79.94 201 ALA A O 1
ATOM 1574 N N . LEU A 1 202 ? -32.561 6.193 5.922 1.00 77.19 202 LEU A N 1
ATOM 1575 C CA . LEU A 1 202 ? -32.670 4.738 5.779 1.00 77.19 202 LEU A CA 1
ATOM 1576 C C . LEU A 1 202 ? -34.112 4.313 5.482 1.00 77.19 202 LEU A C 1
ATOM 1578 O O . LEU A 1 202 ? -34.341 3.592 4.516 1.00 77.19 202 LEU A O 1
ATOM 1582 N N . ALA A 1 203 ? -35.080 4.838 6.237 1.00 79.81 203 ALA A N 1
ATOM 1583 C CA . ALA A 1 203 ? -36.495 4.548 6.013 1.00 79.81 203 ALA A CA 1
ATOM 1584 C C . ALA A 1 203 ? -36.981 4.981 4.618 1.00 79.81 203 ALA A C 1
ATOM 1586 O O . ALA A 1 203 ? -37.796 4.298 4.008 1.00 79.81 203 ALA A O 1
ATOM 1587 N N . ALA A 1 204 ? -36.466 6.093 4.084 1.00 80.69 204 ALA A N 1
ATOM 1588 C CA . ALA A 1 204 ? -36.828 6.566 2.74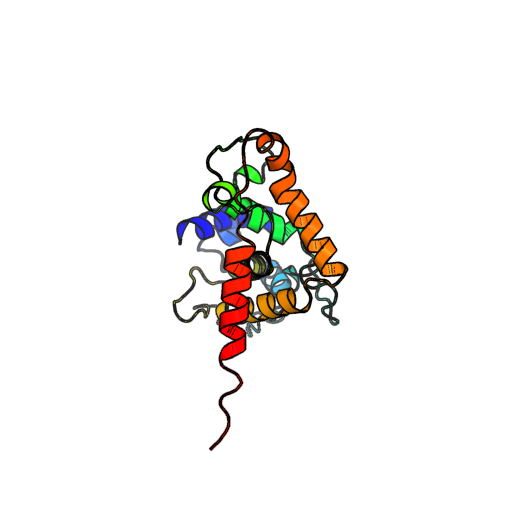8 1.00 80.69 204 ALA A CA 1
ATOM 1589 C C . ALA A 1 204 ? -36.270 5.687 1.612 1.00 80.69 204 ALA A C 1
ATOM 1591 O O . ALA A 1 204 ? -36.871 5.635 0.545 1.00 80.69 204 ALA A O 1
ATOM 1592 N N . LEU A 1 205 ? -35.140 5.002 1.825 1.00 73.56 205 LEU A N 1
ATOM 1593 C CA . LEU A 1 205 ? -34.520 4.135 0.816 1.00 73.56 205 LEU A CA 1
ATOM 1594 C C . LEU A 1 205 ? -35.170 2.745 0.733 1.00 73.56 205 LEU A C 1
ATOM 1596 O O . LEU A 1 205 ? -35.145 2.139 -0.335 1.00 73.56 205 LEU A O 1
ATOM 1600 N N . ASP A 1 206 ? -35.767 2.255 1.823 1.00 65.75 206 ASP A N 1
ATOM 1601 C CA . ASP A 1 206 ? -36.477 0.966 1.839 1.00 65.75 206 ASP A CA 1
ATOM 1602 C C . ASP A 1 206 ? -37.875 1.041 1.184 1.00 65.75 206 ASP A C 1
ATOM 1604 O O . ASP A 1 206 ? -38.424 0.022 0.761 1.00 65.75 206 ASP A O 1
ATOM 1608 N N . MET A 1 207 ? -38.435 2.248 1.028 1.00 59.12 207 MET A N 1
ATOM 1609 C CA . MET A 1 207 ? -39.797 2.481 0.518 1.00 59.12 207 MET A CA 1
ATOM 1610 C C . MET A 1 207 ? -39.952 2.360 -1.012 1.00 59.12 207 MET A C 1
ATOM 1612 O O . MET A 1 207 ? -41.081 2.336 -1.493 1.00 59.12 207 MET A O 1
ATOM 1616 N N . ASP A 1 208 ? -38.865 2.228 -1.779 1.00 56.44 208 ASP A N 1
ATOM 1617 C CA . ASP A 1 208 ? -38.915 2.108 -3.252 1.00 56.44 208 ASP A CA 1
ATOM 1618 C C . ASP A 1 208 ? -38.960 0.650 -3.762 1.00 56.44 208 ASP A C 1
ATOM 1620 O O . ASP A 1 208 ? -38.844 0.404 -4.964 1.00 56.44 208 ASP A O 1
ATOM 1624 N N . SER A 1 209 ? -39.136 -0.341 -2.878 1.00 55.84 209 SER A N 1
ATOM 1625 C CA . SER A 1 209 ? -39.146 -1.765 -3.264 1.00 55.84 209 SER A CA 1
ATOM 1626 C C . SER A 1 209 ? -40.513 -2.458 -3.250 1.00 55.84 209 SER A C 1
ATOM 1628 O O . SER A 1 209 ? -40.564 -3.657 -3.510 1.00 55.84 209 SER A O 1
ATOM 1630 N N . ASP A 1 210 ? -41.615 -1.725 -3.053 1.00 55.25 210 ASP A N 1
ATOM 1631 C CA . ASP A 1 210 ? -42.963 -2.307 -3.123 1.00 55.25 210 ASP A CA 1
ATOM 1632 C C . ASP A 1 210 ? -43.954 -1.392 -3.865 1.00 55.25 210 ASP A C 1
ATOM 1634 O O . ASP A 1 210 ? -44.868 -0.791 -3.308 1.00 55.25 210 ASP A O 1
ATOM 1638 N N . SER A 1 211 ? -43.751 -1.264 -5.177 1.00 51.06 211 SER A N 1
ATOM 1639 C CA . SER A 1 211 ? -44.846 -0.970 -6.111 1.00 51.06 211 SER A CA 1
ATOM 1640 C C . SER A 1 211 ? -44.787 -1.949 -7.281 1.00 51.06 211 SER A C 1
ATOM 1642 O O . SER A 1 211 ? -44.532 -1.607 -8.433 1.00 51.06 211 SER A O 1
ATOM 1644 N N . GLY A 1 212 ? -44.980 -3.224 -6.942 1.00 53.12 212 GLY A N 1
ATOM 1645 C CA . GLY A 1 212 ? -45.535 -4.198 -7.869 1.00 53.12 212 GLY A CA 1
ATOM 1646 C C . GLY A 1 212 ? -47.065 -4.171 -7.821 1.00 53.12 212 GLY A C 1
ATOM 1647 O O . GLY A 1 212 ? -47.644 -4.057 -6.741 1.00 53.12 212 GLY A O 1
ATOM 1648 N N . ASN A 1 213 ? -47.659 -4.372 -9.001 1.00 45.50 213 ASN A N 1
ATOM 1649 C CA . ASN A 1 213 ? -49.079 -4.524 -9.363 1.00 45.50 213 ASN A CA 1
ATOM 1650 C C . ASN A 1 213 ? -49.738 -3.201 -9.802 1.00 45.50 213 ASN A C 1
ATOM 1652 O O . ASN A 1 213 ? -49.772 -2.241 -9.043 1.00 45.50 213 ASN A O 1
ATOM 1656 N N . GLU A 1 214 ? -50.254 -3.063 -11.026 1.00 39.66 214 GLU A N 1
ATOM 1657 C CA . GLU A 1 214 ? -50.841 -4.045 -11.961 1.00 39.66 214 GLU A CA 1
ATOM 1658 C C . GLU A 1 214 ? -50.497 -3.743 -13.429 1.00 39.66 214 GLU A C 1
ATOM 1660 O O . GLU A 1 2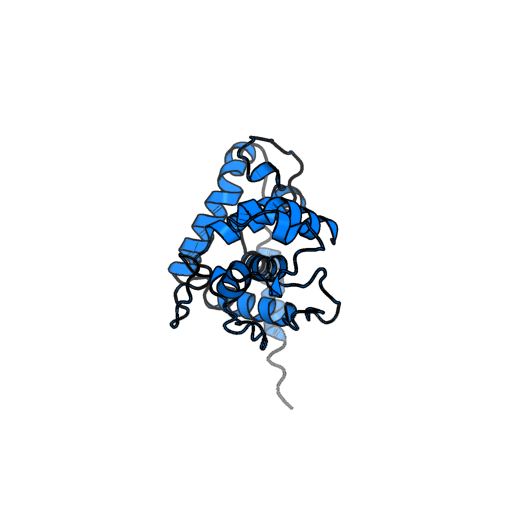14 ? -50.391 -2.546 -13.790 1.00 39.66 214 GLU A O 1
#

InterPro domains:
  IPR046521 Protein of unknown function DUF6698 [PF20414] (52-153)

Radius of gyration: 19.78 Å; Cα contacts (8 Å, |Δi|>4): 227; chains: 1; bounding box: 68×41×45 Å

Solvent-accessible surface area (backbone atoms only — not comparable to full-atom values): 12479 Å² total; per-residue (Å²): 119,77,63,61,62,54,54,46,34,76,46,38,18,74,63,70,75,43,70,43,58,54,57,68,37,88,88,42,59,28,67,74,37,66,69,47,24,48,35,38,46,29,88,44,93,88,52,73,58,69,46,96,76,24,9,56,38,16,55,92,52,40,74,57,96,81,54,83,49,62,59,52,28,34,66,54,42,32,51,54,45,36,29,69,28,57,34,66,63,58,74,72,72,56,86,71,83,59,96,75,27,51,29,67,78,66,70,53,81,65,82,47,43,60,56,54,20,48,32,54,44,46,56,51,44,70,50,38,61,39,90,62,84,43,95,85,25,40,27,86,72,57,63,46,48,50,52,58,51,32,52,53,42,24,51,51,36,62,77,41,47,85,38,70,68,48,42,50,40,51,50,52,33,34,49,71,56,39,57,77,50,56,81,71,57,82,79,73,78,90,79,84,84,59,64,74,62,51,55,53,52,53,56,62,66,63,66,78,78,75,84,80,86,133